Protein AF-A0A9E3QZU9-F1 (afdb_monomer)

Structure (mmCIF, N/CA/C/O backbone):
data_AF-A0A9E3QZU9-F1
#
_entry.id   AF-A0A9E3QZU9-F1
#
loop_
_atom_site.group_PDB
_atom_site.id
_atom_site.type_symbol
_atom_site.label_atom_id
_atom_site.label_alt_id
_atom_site.label_comp_id
_atom_site.label_asym_id
_atom_site.label_entity_id
_atom_site.label_seq_id
_atom_site.pdbx_PDB_ins_code
_atom_site.Cartn_x
_atom_site.Cartn_y
_atom_site.Cartn_z
_atom_site.occupancy
_atom_site.B_iso_or_equiv
_atom_site.auth_seq_id
_atom_site.auth_comp_id
_atom_site.auth_asym_id
_atom_site.auth_atom_id
_atom_site.pdbx_PDB_model_num
ATOM 1 N N . MET A 1 1 ? 8.592 10.969 46.240 1.00 37.75 1 MET A N 1
ATOM 2 C CA . MET A 1 1 ? 8.525 9.566 45.782 1.00 37.75 1 MET A CA 1
ATOM 3 C C . MET A 1 1 ? 7.170 9.381 45.122 1.00 37.75 1 MET A C 1
ATOM 5 O O . MET A 1 1 ? 6.185 9.236 45.831 1.00 37.75 1 MET A O 1
ATOM 9 N N . SER A 1 2 ? 7.092 9.523 43.798 1.00 34.12 2 SER A N 1
ATOM 10 C CA . SER A 1 2 ? 5.843 9.288 43.064 1.00 34.12 2 SER A CA 1
ATOM 11 C C . SER A 1 2 ? 5.612 7.783 42.964 1.00 34.12 2 SER A C 1
ATOM 13 O O . SER A 1 2 ? 6.536 7.082 42.543 1.00 34.12 2 SER A O 1
ATOM 15 N N . PRO A 1 3 ? 4.438 7.260 43.344 1.00 45.25 3 PRO A N 1
ATOM 16 C CA . PRO A 1 3 ? 4.131 5.867 43.087 1.00 45.25 3 PRO A CA 1
ATOM 17 C C . PRO A 1 3 ? 4.020 5.678 41.571 1.00 45.25 3 PRO A C 1
ATOM 19 O O . PRO A 1 3 ? 3.220 6.332 40.903 1.00 45.25 3 PRO A O 1
ATOM 22 N N . LEU A 1 4 ? 4.860 4.797 41.030 1.00 42.12 4 LEU A N 1
ATOM 23 C CA . LEU A 1 4 ? 4.661 4.202 39.715 1.00 42.12 4 LEU A CA 1
ATOM 24 C C . LEU A 1 4 ? 3.350 3.410 39.770 1.00 42.12 4 LEU A C 1
ATOM 26 O O . LEU A 1 4 ? 3.303 2.299 40.293 1.00 42.12 4 LEU A O 1
ATOM 30 N N . LEU A 1 5 ? 2.273 4.008 39.264 1.00 39.94 5 LEU A N 1
ATOM 31 C CA . LEU A 1 5 ? 1.048 3.296 38.925 1.00 39.94 5 LEU A CA 1
ATOM 32 C C . LEU A 1 5 ? 1.369 2.362 37.752 1.00 39.94 5 LEU A C 1
ATOM 34 O O . LEU A 1 5 ? 1.492 2.799 36.610 1.00 39.94 5 LEU A O 1
ATOM 38 N N . LEU A 1 6 ? 1.532 1.071 38.046 1.00 39.59 6 LEU A N 1
ATOM 39 C CA . LEU A 1 6 ? 1.440 0.011 37.046 1.00 39.59 6 LEU A CA 1
ATOM 40 C C . LEU A 1 6 ? -0.016 -0.034 36.567 1.00 39.59 6 LEU A C 1
ATOM 42 O O . LEU A 1 6 ? -0.872 -0.647 37.202 1.00 39.59 6 LEU A O 1
ATOM 46 N N . VAL A 1 7 ? -0.311 0.641 35.458 1.00 48.88 7 VAL A N 1
ATOM 47 C CA . VAL A 1 7 ? -1.545 0.390 34.711 1.00 48.88 7 VAL A CA 1
ATOM 48 C C . VAL A 1 7 ? -1.331 -0.936 33.986 1.00 48.88 7 VAL A C 1
ATOM 50 O O . VAL A 1 7 ? -0.634 -0.998 32.976 1.00 48.88 7 VAL A O 1
ATOM 53 N N . LEU A 1 8 ? -1.863 -2.024 34.544 1.00 50.16 8 LEU A N 1
ATOM 54 C CA . LEU A 1 8 ? -2.036 -3.269 33.801 1.00 50.16 8 LEU A CA 1
ATOM 55 C C . LEU A 1 8 ? -2.936 -2.937 32.608 1.00 50.16 8 LEU A C 1
ATOM 57 O O . LEU A 1 8 ? -4.097 -2.583 32.806 1.00 50.16 8 LEU A O 1
ATOM 61 N N . ALA A 1 9 ? -2.388 -2.990 31.394 1.00 57.09 9 ALA A N 1
ATOM 62 C CA . ALA A 1 9 ? -3.160 -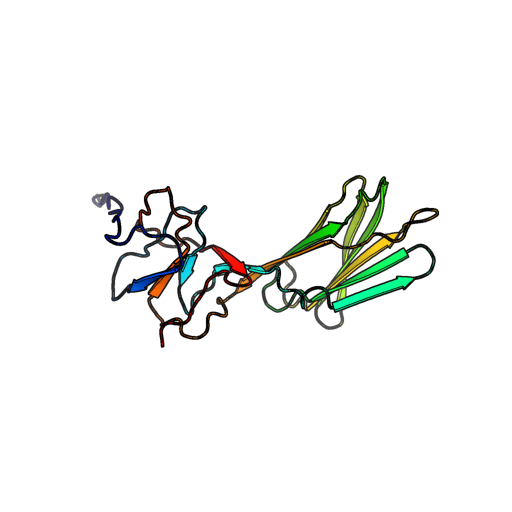2.805 30.173 1.00 57.09 9 ALA A CA 1
ATOM 63 C C . ALA A 1 9 ? -4.283 -3.851 30.162 1.00 57.09 9 ALA A C 1
ATOM 65 O O . ALA A 1 9 ? -4.035 -5.044 29.989 1.00 57.09 9 ALA A O 1
ATOM 66 N N . ALA A 1 10 ? -5.510 -3.413 30.440 1.00 76.44 10 ALA A N 1
ATOM 67 C CA . ALA A 1 10 ? -6.664 -4.291 30.477 1.00 76.44 10 ALA A CA 1
ATOM 68 C C . ALA A 1 10 ? -6.996 -4.685 29.039 1.00 76.44 10 ALA A C 1
ATOM 70 O O . ALA A 1 10 ? -7.512 -3.881 28.263 1.00 76.44 10 ALA A O 1
ATOM 71 N N . CYS A 1 11 ? -6.645 -5.912 28.676 1.00 88.19 11 CYS A N 1
ATOM 72 C CA . CYS A 1 11 ? -7.084 -6.501 27.429 1.00 88.19 11 CYS A CA 1
ATOM 73 C C . CYS A 1 11 ? -8.503 -7.055 27.585 1.00 88.19 11 CYS A C 1
ATOM 75 O O . CYS A 1 11 ? -8.883 -7.586 28.630 1.00 88.19 11 CYS A O 1
ATOM 77 N N . PHE A 1 12 ? -9.298 -6.920 26.534 1.00 88.56 12 PHE A N 1
ATOM 78 C CA . PHE A 1 12 ? -10.676 -7.372 26.459 1.00 88.56 12 PHE A CA 1
ATOM 79 C C . PHE A 1 12 ? -10.856 -8.263 25.229 1.00 88.56 12 PHE A C 1
ATOM 81 O O . PHE A 1 12 ? -10.341 -7.983 24.149 1.00 88.56 12 PHE A O 1
ATOM 88 N N . THR A 1 13 ? -11.609 -9.348 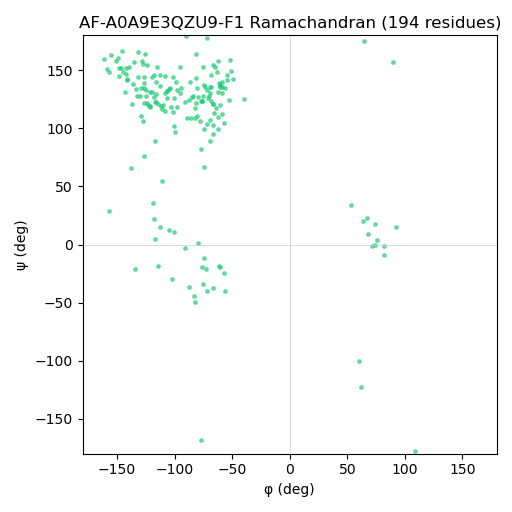25.388 1.00 93.06 13 THR A N 1
ATOM 89 C CA . THR A 1 13 ? -12.007 -10.236 24.291 1.00 93.06 13 THR A CA 1
ATOM 90 C C . THR A 1 13 ? -13.456 -9.928 23.904 1.00 93.06 13 THR A C 1
ATOM 92 O O . THR A 1 13 ? -14.347 -10.195 24.714 1.00 93.06 13 THR A O 1
ATOM 95 N N . PRO A 1 14 ? -13.721 -9.409 22.691 1.00 91.31 14 PRO A N 1
ATOM 96 C CA . PRO A 1 14 ? -15.078 -9.228 22.183 1.00 91.31 14 PRO A CA 1
ATOM 97 C C . PRO A 1 14 ? -15.913 -10.510 22.209 1.00 91.31 14 PRO A C 1
ATOM 99 O O . PRO A 1 14 ? -15.394 -11.593 21.954 1.00 91.31 14 PRO A O 1
ATOM 102 N N . ALA A 1 15 ? -17.219 -10.398 22.461 1.00 91.00 15 ALA A N 1
ATOM 103 C CA . ALA A 1 15 ? -18.119 -11.553 22.400 1.00 91.00 15 ALA A CA 1
ATOM 104 C C . ALA A 1 15 ? -18.256 -12.103 20.969 1.00 91.00 15 ALA A C 1
ATOM 106 O O . ALA A 1 15 ? -18.314 -13.315 20.767 1.00 91.00 15 ALA A O 1
ATOM 107 N N . ASP A 1 16 ? -18.277 -11.214 19.973 1.00 91.81 16 ASP A N 1
ATOM 108 C CA . ASP A 1 16 ? -18.272 -11.600 18.567 1.00 91.81 16 ASP A CA 1
ATOM 109 C C . ASP A 1 16 ? -16.845 -11.931 18.102 1.00 91.81 16 ASP A C 1
ATOM 111 O O . ASP A 1 16 ? -15.991 -11.053 17.984 1.00 91.81 16 ASP A O 1
ATOM 115 N N . GLN A 1 17 ? -16.615 -13.216 17.839 1.00 94.50 17 GLN A N 1
ATOM 116 C CA . GLN A 1 17 ? -15.358 -13.790 17.340 1.00 94.50 17 GLN A CA 1
ATOM 117 C C . GLN A 1 17 ? -15.513 -14.325 15.905 1.00 94.50 17 GLN A C 1
ATOM 119 O O . GLN A 1 17 ? -14.714 -15.134 15.428 1.00 94.50 17 GLN A O 1
ATOM 124 N N . THR A 1 18 ? -16.592 -13.945 15.215 1.00 94.75 18 THR A N 1
ATOM 125 C CA . THR A 1 18 ? -16.818 -14.380 13.834 1.00 94.75 18 THR A CA 1
ATOM 126 C C . THR A 1 18 ? -15.901 -13.620 12.866 1.00 94.75 18 THR A C 1
ATOM 128 O O . THR A 1 18 ? -15.501 -12.490 13.156 1.00 94.75 18 THR A O 1
ATOM 131 N N . PRO A 1 19 ? -15.547 -14.206 11.708 1.00 95.19 19 PRO A N 1
ATOM 132 C CA . PRO A 1 19 ? -14.714 -13.529 10.718 1.00 95.19 19 PRO A CA 1
ATOM 133 C C . PRO A 1 19 ? -15.364 -12.256 10.152 1.00 95.19 19 PRO A C 1
ATOM 135 O O . PRO A 1 19 ? -16.589 -12.117 10.140 1.00 95.19 19 PRO A O 1
ATOM 138 N N . GLY A 1 20 ? -14.533 -11.359 9.623 1.00 95.06 20 GLY A N 1
ATOM 139 C CA . GLY A 1 20 ? -14.943 -10.129 8.946 1.00 95.06 20 GLY A CA 1
ATOM 140 C C . GLY A 1 20 ? -14.658 -8.858 9.743 1.00 95.06 20 GLY A C 1
ATOM 141 O O . GLY A 1 20 ? -14.068 -8.890 10.824 1.00 95.06 20 GLY A O 1
ATOM 142 N N . TRP A 1 21 ? -15.059 -7.721 9.177 1.00 95.88 21 TRP A N 1
ATOM 143 C CA . TRP A 1 21 ? -14.887 -6.416 9.811 1.00 95.88 21 TRP A CA 1
ATOM 144 C C . TRP A 1 21 ? -15.781 -6.269 11.038 1.00 95.88 21 TRP A C 1
ATOM 146 O O . TRP A 1 21 ? -16.985 -6.523 10.985 1.00 95.88 21 TRP A O 1
ATOM 156 N N . LYS A 1 22 ? -15.176 -5.832 12.140 1.00 94.06 22 LYS A N 1
ATOM 157 C CA . LYS A 1 22 ? -15.828 -5.557 13.420 1.00 94.06 22 LYS A CA 1
ATOM 158 C C . LYS A 1 22 ? -15.638 -4.098 13.789 1.00 94.06 22 LYS A C 1
ATOM 160 O O . LYS A 1 22 ? -14.585 -3.532 13.509 1.00 94.06 22 LYS A O 1
ATOM 165 N N . ALA A 1 23 ? -16.652 -3.517 14.417 1.00 93.88 23 ALA A N 1
ATOM 166 C CA . ALA A 1 23 ? -16.669 -2.134 14.866 1.00 93.88 23 ALA A CA 1
ATOM 167 C C . ALA A 1 23 ? -16.767 -2.093 16.394 1.00 93.88 23 ALA A C 1
ATOM 169 O O . ALA A 1 23 ? -17.638 -2.736 16.980 1.00 93.88 23 ALA A O 1
ATOM 170 N N . PHE A 1 24 ? -15.888 -1.326 17.029 1.00 92.00 24 PHE A N 1
ATOM 171 C CA . PHE A 1 24 ? -15.818 -1.178 18.478 1.00 92.00 24 PHE A CA 1
ATOM 172 C C . PHE A 1 24 ? -15.837 0.312 18.838 1.00 92.00 24 PHE A C 1
ATOM 174 O O . PHE A 1 24 ? -14.839 1.001 18.604 1.00 92.00 24 PHE A O 1
ATOM 181 N N . PRO A 1 25 ? -16.956 0.833 19.373 1.00 90.62 25 PRO A N 1
ATOM 182 C CA . PRO A 1 25 ? -17.036 2.212 19.843 1.00 90.62 25 PRO A CA 1
ATOM 183 C C . PRO A 1 25 ? -16.023 2.485 20.962 1.00 90.62 25 PRO A C 1
ATOM 185 O O . PRO A 1 25 ? -15.869 1.689 21.887 1.00 90.62 25 PRO A O 1
ATOM 188 N N . LEU A 1 26 ? -15.345 3.627 20.886 1.00 85.88 26 LEU A N 1
ATOM 189 C CA . LEU A 1 26 ? -14.328 4.089 21.831 1.00 85.88 26 LEU A CA 1
ATOM 190 C C . LEU A 1 26 ? -14.875 5.294 22.599 1.00 85.88 26 LEU A C 1
ATOM 192 O O . LEU A 1 26 ? -14.285 6.367 22.554 1.00 85.88 26 LEU A O 1
ATOM 196 N N . GLU A 1 27 ? -16.038 5.157 23.243 1.00 64.38 27 GLU A N 1
ATOM 197 C CA . GLU A 1 27 ? -16.796 6.341 23.672 1.00 64.38 27 GLU A CA 1
ATOM 198 C C . GLU A 1 27 ? -15.987 7.277 24.575 1.00 64.38 27 GLU A C 1
ATOM 200 O O . GLU A 1 27 ? -16.030 8.468 24.328 1.00 64.38 27 GLU A O 1
ATOM 205 N N . HIS A 1 28 ? -15.176 6.773 25.513 1.00 57.09 28 HIS A N 1
ATOM 206 C CA . HIS A 1 28 ? -14.152 7.536 26.261 1.00 57.09 28 HIS A CA 1
ATOM 207 C C . HIS A 1 28 ? -13.056 6.589 26.811 1.00 57.09 28 HIS A C 1
ATOM 209 O O . HIS A 1 28 ? -12.519 6.787 27.901 1.00 57.09 28 HIS A O 1
ATOM 215 N N . GLY A 1 29 ? -12.822 5.475 26.110 1.00 65.56 29 GLY A N 1
ATOM 216 C CA . GLY A 1 29 ? -12.063 4.324 26.606 1.00 65.56 29 GLY A CA 1
ATOM 217 C C . GLY A 1 29 ? -10.554 4.374 26.325 1.00 65.56 29 GLY A C 1
ATOM 218 O O . GLY A 1 29 ? -10.073 5.311 25.688 1.00 65.56 29 GLY A O 1
ATOM 219 N N . PRO A 1 30 ? -9.803 3.349 26.777 1.00 70.31 30 PRO A N 1
ATOM 220 C CA . PRO A 1 30 ? -8.403 3.155 26.402 1.00 70.31 30 PRO A CA 1
ATOM 221 C C . PRO A 1 30 ? -8.214 3.178 24.881 1.00 70.31 30 PRO A C 1
ATOM 223 O O . PRO A 1 30 ? -9.148 2.915 24.118 1.00 70.31 30 PRO A O 1
ATOM 226 N N . ALA A 1 31 ? -6.991 3.452 24.428 1.00 85.06 31 ALA A N 1
ATOM 227 C CA . ALA A 1 31 ? -6.639 3.480 23.012 1.00 85.06 31 ALA A CA 1
ATOM 228 C C . ALA A 1 31 ? -6.546 2.046 22.469 1.00 85.06 31 ALA A C 1
ATOM 230 O O . ALA A 1 31 ? -5.468 1.567 22.116 1.00 85.06 31 ALA A O 1
ATOM 231 N N . LEU A 1 32 ? -7.687 1.355 22.425 1.00 91.38 32 LEU A N 1
ATOM 232 C CA . LEU A 1 32 ? -7.780 -0.060 22.099 1.00 91.38 32 LEU A CA 1
ATOM 233 C C . LEU A 1 32 ? -7.211 -0.340 20.713 1.00 91.38 32 LEU A C 1
ATOM 235 O O . LEU A 1 32 ? -7.493 0.380 19.750 1.00 91.38 32 LEU A O 1
ATOM 239 N N . ALA A 1 33 ? -6.430 -1.406 20.625 1.00 94.44 33 ALA A N 1
ATOM 240 C CA . ALA A 1 33 ? -5.949 -1.970 19.381 1.00 94.44 33 ALA A CA 1
ATOM 241 C C . ALA A 1 33 ? -5.932 -3.493 19.489 1.00 94.44 33 ALA A C 1
ATOM 243 O O . ALA A 1 33 ? -5.642 -4.055 20.548 1.00 94.44 33 ALA A O 1
ATOM 244 N N . ALA A 1 34 ? -6.200 -4.154 18.373 1.00 95.19 34 ALA A N 1
ATOM 245 C CA . ALA A 1 34 ? -5.920 -5.568 18.214 1.00 95.19 34 ALA A CA 1
ATOM 246 C C . ALA A 1 34 ? -4.404 -5.814 18.087 1.00 95.19 34 ALA A C 1
ATOM 248 O O . ALA A 1 34 ? -3.602 -4.865 18.047 1.00 95.19 34 ALA A O 1
ATOM 249 N N . GLY A 1 35 ? -4.007 -7.085 17.988 1.00 93.50 35 GLY A N 1
ATOM 250 C CA . GLY A 1 35 ? -2.633 -7.471 17.655 1.00 93.50 35 GLY A CA 1
ATOM 251 C C . GLY A 1 35 ? -2.102 -6.717 16.421 1.00 93.50 35 GLY A C 1
ATOM 252 O O . GLY A 1 35 ? -2.876 -6.419 15.507 1.00 93.50 35 GLY A O 1
ATOM 253 N N . PRO A 1 36 ? -0.814 -6.319 16.397 1.00 90.94 36 PRO A N 1
ATOM 254 C CA . PRO A 1 36 ? -0.240 -5.493 15.327 1.00 90.94 36 PRO A CA 1
ATOM 255 C C . PRO A 1 36 ? -0.275 -6.145 13.934 1.00 90.94 36 PRO A C 1
ATOM 257 O O . PRO A 1 36 ? -0.140 -5.452 12.931 1.00 90.94 36 PRO A O 1
ATOM 260 N N . GLU A 1 37 ? -0.437 -7.462 13.868 1.00 92.56 37 GLU A N 1
ATOM 261 C CA . GLU A 1 37 ? -0.601 -8.248 12.648 1.00 92.56 37 GLU A CA 1
ATOM 262 C C . GLU A 1 37 ? -2.001 -8.149 12.029 1.00 92.56 37 GLU A C 1
ATOM 264 O O . GLU A 1 37 ? -2.171 -8.463 10.850 1.00 92.56 37 GLU A O 1
ATOM 269 N N . LEU A 1 38 ? -3.003 -7.734 12.811 1.00 95.56 38 LEU A N 1
ATOM 270 C CA . LEU A 1 38 ? -4.375 -7.594 12.344 1.00 95.56 38 LEU A CA 1
ATOM 271 C C . LEU A 1 38 ? -4.599 -6.226 11.717 1.00 95.56 38 LEU A C 1
ATOM 273 O O . LEU A 1 38 ? -4.162 -5.197 12.238 1.00 95.56 38 LEU A O 1
ATOM 277 N N . GLU A 1 39 ? -5.346 -6.222 10.617 1.00 96.88 39 GLU A N 1
ATOM 278 C CA . GLU A 1 39 ? -5.750 -4.986 9.969 1.00 96.88 39 GLU A CA 1
ATOM 279 C C . GLU A 1 39 ? -6.769 -4.248 10.812 1.00 96.88 39 GLU A C 1
ATOM 281 O O . GLU A 1 39 ? -7.796 -4.797 11.216 1.00 96.88 39 GLU A O 1
ATOM 286 N N . GLN A 1 40 ? -6.476 -2.985 11.067 1.00 97.00 40 GLN A N 1
ATOM 287 C CA . GLN A 1 40 ? -7.286 -2.155 11.923 1.00 97.00 40 GLN A CA 1
ATOM 288 C C . GLN A 1 40 ? -7.047 -0.677 11.653 1.00 97.00 40 GLN A C 1
ATOM 290 O O . GLN A 1 40 ? -5.961 -0.251 11.261 1.00 97.00 40 GLN A O 1
ATOM 295 N N . PHE A 1 41 ? -8.073 0.125 11.898 1.00 96.50 41 PHE A N 1
ATOM 296 C CA . PHE A 1 41 ? -7.989 1.575 11.818 1.00 96.50 41 PHE A CA 1
ATOM 297 C C . PHE A 1 41 ? -9.057 2.223 12.691 1.00 96.50 41 PHE A C 1
ATOM 299 O O . PHE A 1 41 ? -10.039 1.589 13.069 1.00 96.50 41 PHE A O 1
ATOM 306 N N . ARG A 1 42 ? -8.882 3.509 12.989 1.00 94.19 42 ARG A N 1
ATOM 307 C CA . ARG A 1 42 ? -9.921 4.336 13.605 1.00 94.19 42 ARG A CA 1
ATOM 308 C C . ARG A 1 42 ? -10.372 5.390 12.612 1.00 94.19 42 ARG A C 1
ATOM 310 O O . ARG A 1 42 ? -9.548 5.986 11.915 1.00 94.19 42 ARG A O 1
ATOM 317 N N . ALA A 1 43 ? -11.679 5.602 12.518 1.00 90.50 43 ALA A N 1
ATOM 318 C CA . ALA A 1 43 ? -12.218 6.594 11.597 1.00 90.50 43 ALA A CA 1
ATOM 319 C C . ALA A 1 43 ? -11.719 7.999 11.964 1.00 90.50 43 ALA A C 1
ATOM 321 O O . ALA A 1 43 ? -11.802 8.413 13.119 1.00 90.50 43 ALA A O 1
ATOM 322 N N . GLY A 1 44 ? -11.214 8.733 10.972 1.00 89.81 44 GLY A N 1
ATOM 323 C CA . GLY A 1 44 ? -10.679 10.086 11.157 1.00 89.81 44 GLY A CA 1
ATOM 324 C C . GLY A 1 44 ? -9.239 10.151 11.681 1.00 89.81 44 GLY A C 1
ATOM 325 O O . GLY A 1 44 ? -8.639 11.223 11.639 1.00 89.81 44 GLY A O 1
ATOM 326 N N . GLU A 1 45 ? -8.647 9.032 12.103 1.00 92.62 45 GLU A N 1
ATOM 327 C CA . GLU A 1 45 ? -7.239 8.964 12.507 1.00 92.62 45 GLU A CA 1
ATOM 328 C C . GLU A 1 45 ? -6.349 8.489 11.351 1.00 92.62 45 GLU A C 1
ATOM 330 O O . GLU A 1 45 ? -6.784 7.770 10.446 1.00 92.62 45 GLU A O 1
ATOM 335 N N . LYS A 1 46 ? -5.073 8.894 11.375 1.00 93.94 46 LYS A N 1
ATOM 336 C CA . LYS A 1 46 ? -4.086 8.389 10.415 1.00 93.94 46 LYS A CA 1
ATOM 337 C C . LYS A 1 46 ? -3.689 6.956 10.768 1.00 93.94 46 LYS A C 1
ATOM 339 O O . LYS A 1 46 ? -3.393 6.662 11.923 1.00 93.94 46 LYS A O 1
ATOM 344 N N . ALA A 1 47 ? -3.596 6.107 9.753 1.00 95.19 47 ALA A N 1
ATOM 345 C CA . ALA A 1 47 ? -3.085 4.746 9.838 1.00 95.19 47 ALA A CA 1
ATOM 346 C C . ALA A 1 47 ? -1.999 4.521 8.777 1.00 95.19 47 ALA A C 1
ATOM 348 O O . ALA A 1 47 ? -1.938 5.232 7.767 1.00 95.19 47 ALA A O 1
ATOM 349 N N . HIS A 1 48 ? -1.145 3.528 9.002 1.00 95.88 48 HIS A N 1
ATOM 350 C CA . HIS A 1 48 ? -0.296 2.963 7.964 1.00 95.88 48 HIS A CA 1
ATOM 351 C C . HIS A 1 48 ? -1.179 2.209 6.970 1.00 95.88 48 HIS A C 1
ATOM 353 O O . HIS A 1 48 ? -1.714 1.145 7.265 1.00 95.88 48 HIS A O 1
ATOM 359 N N . ILE A 1 49 ? -1.350 2.788 5.791 1.00 95.56 49 ILE A N 1
ATOM 360 C CA . ILE A 1 49 ? -2.129 2.207 4.708 1.00 95.56 49 ILE A CA 1
ATOM 361 C C . ILE A 1 49 ? -1.167 1.582 3.712 1.00 95.56 49 ILE A C 1
ATOM 363 O O . ILE A 1 49 ? -0.297 2.280 3.195 1.00 95.56 49 ILE A O 1
ATOM 367 N N . VAL A 1 50 ? -1.373 0.306 3.397 1.00 95.94 50 VAL A N 1
ATOM 368 C CA . VAL A 1 50 ? -0.768 -0.348 2.231 1.00 95.94 50 VAL A CA 1
ATOM 369 C C . VAL A 1 50 ? -1.826 -0.407 1.133 1.00 95.94 50 VAL A C 1
ATOM 371 O O . VAL A 1 50 ? -2.742 -1.225 1.184 1.00 95.94 50 VAL A O 1
ATOM 374 N N . ASP A 1 51 ? -1.735 0.489 0.157 1.00 94.81 51 ASP A N 1
ATOM 375 C CA . ASP A 1 51 ? -2.701 0.606 -0.931 1.00 94.81 51 ASP A CA 1
ATOM 376 C C . ASP A 1 51 ? -2.280 -0.255 -2.123 1.00 94.81 51 ASP A C 1
ATOM 378 O O . ASP A 1 51 ? -1.177 -0.095 -2.642 1.00 94.81 51 ASP A O 1
ATOM 382 N N . ARG A 1 52 ? -3.153 -1.173 -2.546 1.00 94.19 52 ARG A N 1
ATOM 383 C CA . ARG A 1 52 ? -2.977 -2.043 -3.720 1.00 94.19 52 ARG A CA 1
ATOM 384 C C . ARG A 1 52 ? -4.057 -1.808 -4.775 1.00 94.19 52 ARG A C 1
ATOM 386 O O . ARG A 1 52 ? -4.355 -2.687 -5.582 1.00 94.19 52 ARG A O 1
ATOM 393 N N . SER A 1 53 ? -4.689 -0.637 -4.747 1.00 88.56 53 SER A N 1
ATOM 394 C CA . SER A 1 53 ? -5.767 -0.302 -5.671 1.00 88.56 53 SER A CA 1
ATOM 395 C C . SER A 1 53 ? -5.282 -0.319 -7.131 1.00 88.56 53 SER A C 1
ATOM 397 O O . SER A 1 53 ? -4.210 0.217 -7.426 1.00 88.56 53 SER A O 1
ATOM 399 N N . PRO A 1 54 ? -6.079 -0.844 -8.083 1.00 77.31 54 PRO A N 1
ATOM 400 C CA . PRO A 1 54 ? -5.678 -0.948 -9.491 1.00 77.31 54 PRO A CA 1
ATOM 401 C C . PRO A 1 54 ? -5.286 0.381 -10.157 1.00 77.31 54 PRO A C 1
ATOM 403 O O . PRO A 1 54 ? -4.519 0.381 -11.111 1.00 77.31 54 PRO A O 1
ATOM 406 N N . GLY A 1 55 ? -5.789 1.517 -9.658 1.00 80.62 55 GLY A N 1
ATOM 407 C CA . GLY A 1 55 ? -5.514 2.850 -10.211 1.00 80.62 55 GLY A CA 1
ATOM 408 C C . GLY A 1 55 ? -4.172 3.473 -9.808 1.00 80.62 55 GLY A C 1
ATOM 409 O O . GLY A 1 55 ? -3.909 4.613 -10.180 1.00 80.62 55 GLY A O 1
ATOM 410 N N . LEU A 1 56 ? -3.339 2.777 -9.025 1.00 85.44 56 LEU A N 1
ATOM 411 C CA . LEU A 1 56 ? -2.042 3.302 -8.578 1.00 85.44 56 LEU A CA 1
ATOM 412 C C . LEU A 1 56 ? -0.978 3.276 -9.681 1.00 85.44 56 LEU A C 1
ATOM 414 O O . LEU A 1 56 ? -0.123 4.164 -9.726 1.00 85.44 56 LEU A O 1
ATOM 418 N N . LEU A 1 57 ? -1.018 2.273 -10.565 1.00 83.19 57 LEU A N 1
ATOM 419 C CA . LEU A 1 57 ? -0.185 2.256 -11.761 1.00 83.19 57 LEU A CA 1
ATOM 420 C C . LEU A 1 57 ? -0.893 3.102 -12.814 1.00 83.19 57 LEU A C 1
ATOM 422 O O . LEU A 1 57 ? -1.944 2.728 -13.324 1.00 83.19 57 LEU A O 1
ATOM 426 N N . VAL A 1 58 ? -0.322 4.265 -13.096 1.00 77.50 58 VAL A N 1
ATOM 427 C CA . VAL A 1 58 ? -0.947 5.272 -13.954 1.00 77.50 58 VAL A CA 1
ATOM 428 C C . VAL A 1 58 ? -0.694 4.932 -15.410 1.00 77.50 58 VAL A C 1
ATOM 430 O O . VAL A 1 58 ? -1.618 4.903 -16.215 1.00 77.50 58 VAL A O 1
ATOM 433 N N . GLU A 1 59 ? 0.566 4.665 -15.743 1.00 89.25 59 GLU A N 1
ATOM 434 C CA . GLU A 1 59 ? 1.003 4.477 -17.119 1.00 89.25 59 GLU A CA 1
ATOM 435 C C . GLU A 1 59 ? 2.158 3.486 -17.192 1.00 89.25 59 GLU A C 1
ATOM 437 O O . GLU A 1 59 ? 3.055 3.467 -16.346 1.00 89.25 59 GLU A O 1
ATOM 442 N N . GLU A 1 60 ? 2.154 2.716 -18.273 1.00 91.81 60 GLU A N 1
ATOM 443 C CA . GLU A 1 60 ? 3.283 1.916 -18.709 1.00 91.81 60 GLU A CA 1
ATOM 444 C C . GLU A 1 60 ? 3.669 2.349 -20.124 1.00 91.81 60 GLU A C 1
ATOM 446 O O . GLU A 1 60 ? 2.873 2.245 -21.061 1.00 91.81 60 GLU A O 1
ATOM 451 N N . HIS A 1 61 ? 4.898 2.831 -20.283 1.00 92.38 61 HIS A N 1
ATOM 452 C CA . HIS A 1 61 ? 5.394 3.354 -21.547 1.00 92.38 61 HIS A CA 1
ATOM 453 C C . HIS A 1 61 ? 6.653 2.606 -21.983 1.00 92.38 61 HIS A C 1
ATOM 455 O O . HIS A 1 61 ? 7.660 2.579 -21.274 1.00 92.38 61 HIS A O 1
ATOM 461 N N . ALA A 1 62 ? 6.595 1.969 -23.152 1.00 89.50 62 ALA A N 1
ATOM 462 C CA . ALA A 1 62 ? 7.745 1.293 -23.739 1.00 89.50 62 ALA A CA 1
ATOM 463 C C . ALA A 1 62 ? 8.617 2.298 -24.506 1.00 89.50 62 ALA A C 1
ATOM 465 O O . ALA A 1 62 ? 8.127 2.989 -25.394 1.00 89.50 62 ALA A O 1
ATOM 466 N N . GLU A 1 63 ? 9.913 2.328 -24.199 1.00 87.31 63 GLU A N 1
ATOM 467 C CA . GLU A 1 63 ? 10.897 3.252 -24.772 1.00 87.31 63 GLU A CA 1
ATOM 468 C C . GLU A 1 63 ? 12.079 2.466 -25.347 1.00 87.31 63 GLU A C 1
ATOM 470 O O . GLU A 1 63 ? 13.154 2.366 -24.758 1.00 87.31 63 GLU A O 1
ATOM 475 N N . GLY A 1 64 ? 11.880 1.853 -26.515 1.00 87.31 64 GLY A N 1
ATOM 476 C CA . GLY A 1 64 ? 12.916 1.052 -27.167 1.00 87.31 64 GLY A CA 1
ATOM 477 C C . GLY A 1 64 ? 13.373 -0.126 -26.300 1.00 87.31 64 GLY A C 1
ATOM 478 O O . GLY A 1 64 ? 12.715 -1.163 -26.264 1.00 87.31 64 GLY A O 1
ATOM 479 N N . LEU A 1 65 ? 14.516 0.030 -25.625 1.00 90.94 65 LEU A N 1
ATOM 480 C CA . LEU A 1 65 ? 15.152 -0.998 -24.787 1.00 90.94 65 LEU A CA 1
ATOM 481 C C . LEU A 1 65 ? 14.890 -0.802 -23.286 1.00 90.94 65 LEU A C 1
ATOM 483 O O . LEU A 1 65 ? 15.503 -1.479 -22.457 1.00 90.94 65 LEU A O 1
ATOM 487 N N . SER A 1 66 ? 13.978 0.100 -22.933 1.00 94.69 66 SER A N 1
ATOM 488 C CA . SER A 1 66 ? 13.493 0.288 -21.572 1.00 94.69 66 SER A CA 1
ATOM 489 C C . SER A 1 66 ? 11.964 0.343 -21.516 1.00 94.69 66 SER A C 1
ATOM 491 O O . SER A 1 66 ? 11.265 0.455 -22.527 1.00 94.69 66 SER A O 1
ATOM 493 N N . THR A 1 67 ? 11.424 0.210 -20.310 1.00 95.50 67 THR A N 1
ATOM 494 C CA . THR A 1 67 ? 10.010 0.456 -20.017 1.00 95.50 67 THR A CA 1
ATOM 495 C C . THR A 1 67 ? 9.916 1.325 -18.775 1.00 95.50 67 THR A C 1
ATOM 497 O O . THR A 1 67 ? 10.518 0.994 -17.752 1.00 95.50 67 THR A O 1
ATOM 500 N N . ARG A 1 68 ? 9.174 2.431 -18.875 1.00 96.50 68 ARG A N 1
ATOM 501 C CA . ARG A 1 68 ? 8.855 3.335 -17.768 1.00 96.50 68 ARG A CA 1
ATOM 502 C C . ARG A 1 68 ? 7.493 2.969 -17.185 1.00 96.50 68 ARG A C 1
ATOM 504 O O . ARG A 1 68 ? 6.513 2.870 -17.920 1.00 96.50 68 ARG A O 1
ATOM 511 N N . TYR A 1 69 ? 7.441 2.833 -15.867 1.00 96.31 69 TYR A N 1
ATOM 512 C CA . TYR A 1 69 ? 6.225 2.663 -15.080 1.00 96.31 69 TYR A CA 1
ATOM 513 C C . TYR A 1 69 ? 6.016 3.916 -14.237 1.00 96.31 69 TYR A C 1
ATOM 515 O O . TYR A 1 69 ? 6.869 4.258 -13.416 1.00 96.31 69 TYR A O 1
ATOM 523 N N . SER A 1 70 ? 4.893 4.596 -14.445 1.00 95.56 70 SER A N 1
ATOM 524 C CA . SER A 1 70 ? 4.504 5.783 -13.686 1.00 95.56 70 SER A CA 1
ATOM 525 C C . SER A 1 70 ? 3.530 5.384 -12.584 1.00 95.56 70 SER A C 1
ATOM 527 O O . SER A 1 70 ? 2.433 4.899 -12.857 1.00 95.56 70 SER A O 1
ATOM 529 N N . ILE A 1 71 ? 3.914 5.617 -11.335 1.00 95.19 71 ILE A N 1
ATOM 530 C CA . ILE A 1 71 ? 3.147 5.279 -10.136 1.00 95.19 71 ILE A CA 1
ATOM 531 C C . ILE A 1 71 ? 2.607 6.568 -9.515 1.00 95.19 71 ILE A C 1
ATOM 533 O O . ILE A 1 71 ? 3.364 7.514 -9.281 1.00 95.19 71 ILE A O 1
ATOM 537 N N . ALA A 1 72 ? 1.310 6.609 -9.211 1.00 92.44 72 ALA A N 1
ATOM 538 C CA . ALA A 1 72 ? 0.714 7.666 -8.403 1.00 92.44 72 ALA A CA 1
ATOM 539 C C . ALA A 1 72 ? 1.033 7.411 -6.925 1.00 92.44 72 ALA A C 1
ATOM 541 O O . ALA A 1 72 ? 0.467 6.515 -6.305 1.00 92.44 72 ALA A O 1
ATOM 542 N N . ALA A 1 73 ? 1.940 8.208 -6.358 1.00 86.00 73 ALA A N 1
ATOM 543 C CA . ALA A 1 73 ? 2.266 8.128 -4.937 1.00 86.00 73 ALA A CA 1
ATOM 544 C C . ALA A 1 73 ? 1.110 8.675 -4.079 1.00 86.00 73 ALA A C 1
ATOM 546 O O . ALA A 1 73 ? 0.741 8.074 -3.076 1.00 86.00 73 ALA A O 1
ATOM 547 N N . GLY A 1 74 ? 0.468 9.764 -4.514 1.00 79.38 74 GLY A N 1
ATOM 548 C CA . GLY A 1 74 ? -0.584 10.427 -3.740 1.00 79.38 74 GLY A CA 1
ATOM 549 C C . GLY A 1 74 ? -0.078 11.022 -2.418 1.00 79.38 74 GLY A C 1
ATOM 550 O O . GLY A 1 74 ? 1.082 10.871 -2.031 1.00 79.38 74 GLY A O 1
ATOM 551 N N . ASP A 1 75 ? -0.956 11.725 -1.709 1.00 81.62 75 ASP A N 1
ATOM 552 C CA . ASP A 1 75 ? -0.562 12.443 -0.497 1.00 81.62 75 ASP A CA 1
ATOM 553 C C . ASP A 1 75 ? -0.186 11.496 0.651 1.00 81.62 75 ASP A C 1
ATOM 555 O O . ASP A 1 75 ? -0.877 10.521 0.958 1.00 81.62 75 ASP A O 1
ATOM 559 N N . GLY A 1 76 ? 0.922 11.815 1.326 1.00 84.94 76 GLY A N 1
ATOM 560 C CA . GLY A 1 76 ? 1.395 11.082 2.502 1.00 84.94 76 GLY A CA 1
ATOM 561 C C . GLY A 1 76 ? 2.047 9.730 2.206 1.00 84.94 76 GLY A C 1
ATOM 562 O O . GLY A 1 76 ? 2.411 9.034 3.158 1.00 84.94 76 GLY A O 1
ATOM 563 N N . ALA A 1 77 ? 2.209 9.355 0.933 1.00 91.88 77 ALA A N 1
ATOM 564 C CA . ALA A 1 77 ? 2.971 8.171 0.563 1.00 91.88 77 ALA A CA 1
ATOM 565 C C . ALA A 1 77 ? 4.461 8.340 0.834 1.00 91.88 77 ALA A C 1
ATOM 567 O O . ALA A 1 77 ? 5.011 9.441 0.746 1.00 91.88 77 ALA A O 1
ATOM 568 N N . GLN A 1 78 ? 5.091 7.231 1.204 1.00 94.12 78 GLN A N 1
ATOM 569 C CA . GLN A 1 78 ? 6.482 7.178 1.650 1.00 94.12 78 GLN A CA 1
ATOM 570 C C . GLN A 1 78 ? 7.260 6.035 1.007 1.00 94.12 78 GLN A C 1
ATOM 572 O O . GLN A 1 78 ? 8.490 6.078 0.989 1.00 94.12 78 GLN A O 1
ATOM 577 N N . SER A 1 79 ? 6.580 5.007 0.504 1.00 95.94 79 SER A N 1
ATOM 578 C CA . SER A 1 79 ? 7.230 3.889 -0.167 1.00 95.94 79 SER A CA 1
ATOM 579 C C . SER A 1 79 ? 6.335 3.282 -1.246 1.00 95.94 79 SER A C 1
ATOM 581 O O . SER A 1 79 ? 5.116 3.475 -1.253 1.00 95.94 79 SER A O 1
ATOM 583 N N . PHE A 1 80 ? 6.953 2.545 -2.165 1.00 96.50 80 PHE A N 1
ATOM 584 C CA . PHE A 1 80 ? 6.253 1.647 -3.076 1.00 96.50 80 PHE A CA 1
ATOM 585 C C . PHE A 1 80 ? 6.980 0.303 -3.159 1.00 96.50 80 PHE A C 1
ATOM 587 O O . PHE A 1 80 ? 8.191 0.218 -2.935 1.00 96.50 80 PHE A O 1
ATOM 594 N N . THR A 1 81 ? 6.238 -0.727 -3.551 1.00 96.81 81 THR A N 1
ATOM 595 C CA . THR A 1 81 ? 6.755 -2.007 -4.040 1.00 96.81 81 THR A CA 1
ATOM 596 C C . THR A 1 81 ? 6.053 -2.343 -5.349 1.00 96.81 81 THR A C 1
ATOM 598 O O . THR A 1 81 ? 4.828 -2.305 -5.417 1.00 96.81 81 THR A O 1
ATOM 601 N N . LEU A 1 82 ? 6.833 -2.632 -6.386 1.00 96.25 82 LEU A N 1
ATOM 602 C CA . LEU A 1 82 ? 6.383 -3.010 -7.718 1.00 96.25 82 LEU A CA 1
ATOM 603 C C . LEU A 1 82 ? 6.836 -4.444 -8.005 1.00 96.25 82 LEU A C 1
ATOM 605 O O . LEU A 1 82 ? 8.035 -4.743 -7.967 1.00 96.25 82 LEU A O 1
ATOM 609 N N . ASP A 1 83 ? 5.870 -5.304 -8.309 1.00 96.50 83 ASP A N 1
ATOM 610 C CA . ASP A 1 83 ? 6.069 -6.729 -8.549 1.00 96.50 83 ASP A CA 1
ATOM 611 C C . ASP A 1 83 ? 5.987 -7.028 -10.041 1.00 96.50 83 ASP A C 1
ATOM 613 O O . ASP A 1 83 ? 5.057 -6.599 -10.729 1.00 96.50 83 ASP A O 1
ATOM 617 N N . PHE A 1 84 ? 6.941 -7.806 -10.539 1.00 95.75 84 PHE A N 1
ATOM 618 C CA . PHE A 1 84 ? 7.020 -8.226 -11.931 1.00 95.75 84 PHE A CA 1
ATOM 619 C C . PHE A 1 84 ? 6.686 -9.713 -12.087 1.00 95.75 84 PHE A C 1
ATOM 621 O O . PHE A 1 84 ? 7.109 -10.547 -11.287 1.00 95.75 84 PHE A O 1
ATOM 628 N N . ALA A 1 85 ? 6.033 -10.070 -13.196 1.00 95.50 85 ALA A N 1
ATOM 629 C CA . ALA A 1 85 ? 5.674 -11.445 -13.559 1.00 95.50 85 ALA A CA 1
ATOM 630 C C . ALA A 1 85 ? 6.885 -12.378 -13.711 1.00 95.50 85 ALA A C 1
ATOM 632 O O . ALA A 1 85 ? 6.752 -13.600 -13.747 1.00 95.50 85 ALA A O 1
ATOM 633 N N . SER A 1 86 ? 8.077 -11.817 -13.902 1.00 94.12 86 SER A N 1
ATOM 634 C CA . SER A 1 86 ? 9.310 -12.568 -14.093 1.00 94.12 86 SER A CA 1
ATOM 635 C C . SER A 1 86 ? 10.496 -11.823 -13.491 1.00 94.12 86 SER A C 1
ATOM 637 O O . SER A 1 86 ? 10.487 -10.591 -13.446 1.00 94.12 86 SER A O 1
ATOM 639 N N . PRO A 1 87 ? 11.548 -12.542 -13.060 1.00 95.62 87 PRO A N 1
ATOM 640 C CA . PRO A 1 87 ? 12.755 -11.907 -12.558 1.00 95.62 87 PRO A CA 1
ATOM 641 C C . PRO A 1 87 ? 13.397 -10.998 -13.609 1.00 95.62 87 PRO A C 1
ATOM 643 O O . PRO A 1 87 ? 13.512 -11.365 -14.781 1.00 95.62 87 PRO A O 1
ATOM 646 N N . LEU A 1 88 ? 13.889 -9.844 -13.167 1.00 95.19 88 LEU A N 1
ATOM 647 C CA . LEU A 1 88 ? 14.548 -8.852 -14.013 1.00 95.19 88 LEU A CA 1
ATOM 648 C C . LEU A 1 88 ? 15.968 -9.277 -14.431 1.00 95.19 88 LEU A C 1
ATOM 650 O O . LEU A 1 88 ? 16.546 -8.703 -15.358 1.00 95.19 88 LEU A O 1
ATOM 654 N N . ARG A 1 89 ? 16.520 -10.337 -13.813 1.00 93.75 89 ARG A N 1
ATOM 655 C CA . ARG A 1 89 ? 17.748 -11.044 -14.240 1.00 93.75 89 ARG A CA 1
ATOM 656 C C . ARG A 1 89 ? 18.964 -10.111 -14.426 1.00 93.75 89 ARG A C 1
ATOM 658 O O . ARG A 1 89 ? 19.758 -10.297 -15.353 1.00 93.75 89 ARG A O 1
ATOM 665 N N . GLY A 1 90 ? 19.073 -9.060 -13.622 1.00 94.38 90 GLY A N 1
ATOM 666 C CA . GLY A 1 90 ? 20.180 -8.103 -13.641 1.00 94.38 90 GLY A CA 1
ATOM 667 C C . GLY A 1 90 ? 19.949 -6.883 -14.535 1.00 94.38 90 GLY A C 1
ATOM 668 O O . GLY A 1 90 ? 20.917 -6.182 -14.849 1.00 94.38 90 GLY A O 1
ATOM 669 N N . ALA A 1 91 ? 18.703 -6.633 -14.958 1.00 95.56 91 ALA A N 1
ATOM 670 C CA . ALA A 1 91 ? 18.313 -5.385 -15.613 1.00 95.56 91 ALA A CA 1
ATOM 671 C C . ALA A 1 91 ? 18.697 -4.186 -14.739 1.00 95.56 91 ALA A C 1
ATOM 673 O O . ALA A 1 91 ? 18.589 -4.250 -13.510 1.00 95.56 91 ALA A O 1
ATOM 674 N N . GLN A 1 92 ? 19.153 -3.105 -15.371 1.00 97.25 92 GLN A N 1
ATOM 675 C CA . GLN A 1 92 ? 19.306 -1.839 -14.666 1.00 97.25 92 GLN A CA 1
ATOM 676 C C . GLN A 1 92 ? 17.917 -1.253 -14.425 1.00 97.25 92 GLN A C 1
ATOM 678 O O . GLN A 1 92 ? 17.073 -1.260 -15.320 1.00 97.25 92 GLN A O 1
ATOM 683 N N . VAL A 1 93 ? 17.697 -0.766 -13.212 1.00 97.56 93 VAL A N 1
ATOM 684 C CA . VAL A 1 93 ? 16.468 -0.113 -12.792 1.00 97.56 93 VAL A CA 1
ATOM 685 C C . VAL A 1 93 ? 16.832 1.242 -12.213 1.00 97.56 93 VAL A C 1
ATOM 687 O O . VAL A 1 93 ? 17.614 1.313 -11.263 1.00 97.56 93 VAL A O 1
ATOM 690 N N . ASP A 1 94 ? 16.263 2.290 -12.795 1.00 97.88 94 ASP A N 1
ATOM 691 C CA . ASP A 1 94 ? 16.332 3.651 -12.275 1.00 97.88 94 ASP A CA 1
ATOM 692 C C . ASP A 1 94 ? 14.991 3.999 -11.631 1.00 97.88 94 ASP A C 1
ATOM 694 O O . ASP A 1 94 ? 13.932 3.712 -12.191 1.00 97.88 94 ASP A O 1
ATOM 698 N N . VAL A 1 95 ? 15.038 4.594 -10.443 1.00 97.94 95 VAL A N 1
ATOM 699 C CA . VAL A 1 95 ? 13.850 5.024 -9.709 1.00 97.94 95 VAL A CA 1
ATOM 700 C C . VAL A 1 95 ? 13.972 6.508 -9.412 1.00 97.94 95 VAL A C 1
ATOM 702 O O . VAL A 1 95 ? 14.912 6.943 -8.741 1.00 97.94 95 VAL A O 1
ATOM 705 N N . GLU A 1 96 ? 13.002 7.283 -9.877 1.00 96.81 96 GLU A N 1
ATOM 706 C CA . GLU A 1 96 ? 12.941 8.729 -9.688 1.00 96.81 96 GLU A CA 1
ATOM 707 C C . GLU A 1 96 ? 11.595 9.124 -9.084 1.00 96.81 96 GLU A C 1
ATOM 709 O O . GLU A 1 96 ? 10.564 8.526 -9.371 1.00 96.81 96 GLU A O 1
ATOM 714 N N . ALA A 1 97 ? 11.599 10.129 -8.219 1.00 95.50 97 ALA A N 1
ATOM 715 C CA . ALA A 1 97 ? 10.399 10.682 -7.617 1.00 95.50 97 ALA A CA 1
ATOM 716 C C . ALA A 1 97 ? 10.236 12.144 -8.021 1.00 95.50 97 ALA A C 1
ATOM 718 O O . ALA A 1 97 ? 11.209 12.884 -8.180 1.00 95.50 97 ALA A O 1
ATOM 719 N N . GLU A 1 98 ? 8.985 12.558 -8.170 1.00 94.62 98 GLU A N 1
ATOM 720 C CA . GLU A 1 98 ? 8.609 13.910 -8.548 1.00 94.62 98 GLU A CA 1
ATOM 721 C C . GLU A 1 98 ? 7.813 14.574 -7.421 1.00 94.62 98 GLU A C 1
ATOM 723 O O . GLU A 1 98 ? 6.761 14.073 -7.010 1.00 94.62 98 GLU A O 1
ATOM 728 N N . ALA A 1 99 ? 8.308 15.719 -6.947 1.00 91.88 99 ALA A N 1
ATOM 729 C CA . ALA A 1 99 ? 7.664 16.565 -5.946 1.00 91.88 99 ALA A CA 1
ATOM 730 C C . ALA A 1 99 ? 7.609 18.013 -6.457 1.00 91.88 99 ALA A C 1
ATOM 732 O O . ALA A 1 99 ? 8.634 18.687 -6.593 1.00 91.88 99 ALA A O 1
ATOM 733 N N . GLY A 1 100 ? 6.405 18.497 -6.774 1.00 87.44 100 GLY A N 1
ATOM 734 C CA . GLY A 1 100 ? 6.220 19.798 -7.422 1.00 87.44 100 GLY A CA 1
ATOM 735 C C . GLY A 1 100 ? 6.887 19.854 -8.802 1.00 87.44 100 GLY A C 1
ATOM 736 O O . GLY A 1 100 ? 6.570 19.048 -9.673 1.00 87.44 100 GLY A O 1
ATOM 737 N N . LEU A 1 101 ? 7.798 20.812 -8.996 1.00 88.00 101 LEU A N 1
ATOM 738 C CA . LEU A 1 101 ? 8.598 20.963 -10.223 1.00 88.00 101 LEU A CA 1
ATOM 739 C C . LEU A 1 101 ? 9.936 20.207 -10.169 1.00 88.00 101 LEU A C 1
ATOM 741 O O . LEU A 1 101 ? 10.690 20.218 -11.141 1.00 88.00 101 LEU A O 1
ATOM 745 N N . SER A 1 102 ? 10.246 19.572 -9.039 1.00 91.94 102 SER A N 1
ATOM 746 C CA . SER A 1 102 ? 11.530 18.921 -8.803 1.00 91.94 102 SER A CA 1
ATOM 747 C C . SER A 1 102 ? 11.437 17.421 -9.039 1.00 91.94 102 SER A C 1
ATOM 749 O O . SER A 1 102 ? 10.487 16.764 -8.608 1.00 91.94 102 SER A O 1
ATOM 751 N N . ARG A 1 103 ? 12.480 16.871 -9.661 1.00 93.81 103 ARG A N 1
ATOM 752 C CA . ARG A 1 103 ? 12.709 15.431 -9.791 1.00 93.81 103 ARG A CA 1
ATOM 753 C C . ARG A 1 103 ? 13.972 15.048 -9.049 1.00 93.81 103 ARG A C 1
ATOM 755 O O . ARG A 1 103 ? 14.958 15.782 -9.084 1.00 93.81 103 ARG A O 1
ATOM 762 N N . PHE A 1 104 ? 13.940 13.911 -8.376 1.00 93.25 104 PHE A N 1
ATOM 763 C CA . PHE A 1 104 ? 15.085 13.410 -7.637 1.00 93.25 104 PHE A CA 1
ATOM 764 C C . PHE A 1 104 ? 15.189 11.900 -7.767 1.00 93.25 104 PHE A C 1
ATOM 766 O O . PHE A 1 104 ? 14.197 11.173 -7.759 1.00 93.25 104 PHE A O 1
ATOM 773 N N . ARG A 1 105 ? 16.425 11.428 -7.884 1.00 95.56 105 ARG A N 1
ATOM 774 C CA . ARG A 1 105 ? 16.724 10.007 -7.982 1.00 95.56 105 ARG A CA 1
ATOM 775 C C . ARG A 1 105 ? 16.626 9.365 -6.606 1.00 95.56 105 ARG A C 1
ATOM 777 O O . ARG A 1 105 ? 17.318 9.784 -5.682 1.00 95.56 105 ARG A O 1
ATOM 784 N N . LEU A 1 106 ? 15.791 8.338 -6.491 1.00 95.38 106 LEU A N 1
ATOM 785 C CA . LEU A 1 106 ? 15.710 7.489 -5.305 1.00 95.38 106 LEU A CA 1
ATOM 786 C C . LEU A 1 106 ? 16.792 6.411 -5.338 1.00 95.38 106 LEU A C 1
ATOM 788 O O . LEU A 1 106 ? 17.453 6.165 -4.332 1.00 95.38 106 LEU A O 1
ATOM 792 N N . SER A 1 107 ? 16.982 5.769 -6.493 1.00 96.56 107 SER A N 1
ATOM 793 C CA . SER A 1 107 ? 17.981 4.717 -6.661 1.00 96.56 107 SER A CA 1
ATOM 794 C C . SER A 1 107 ? 18.315 4.459 -8.132 1.00 96.56 107 SER A C 1
ATOM 796 O O . SER A 1 107 ? 17.545 4.777 -9.036 1.00 96.56 107 SER A O 1
ATOM 798 N N . THR A 1 108 ? 19.481 3.851 -8.346 1.00 97.44 108 THR A N 1
ATOM 799 C CA . THR A 1 108 ? 19.873 3.181 -9.591 1.00 97.44 108 THR A CA 1
ATOM 800 C C . THR A 1 108 ? 20.548 1.878 -9.188 1.00 97.44 108 THR A C 1
ATOM 802 O O . THR A 1 108 ? 21.538 1.901 -8.454 1.00 97.44 108 THR A O 1
ATOM 805 N N . ALA A 1 109 ? 20.023 0.736 -9.628 1.00 96.62 109 ALA A N 1
ATOM 806 C CA . ALA A 1 109 ? 20.565 -0.570 -9.255 1.00 96.62 109 ALA A CA 1
ATOM 807 C C . ALA A 1 109 ? 20.340 -1.627 -10.338 1.00 96.62 109 ALA A C 1
ATOM 809 O O . ALA A 1 109 ? 19.426 -1.525 -11.152 1.00 96.62 109 ALA A O 1
ATOM 810 N N . ARG A 1 110 ? 21.155 -2.688 -10.325 1.00 96.62 110 ARG A N 1
ATOM 811 C CA . ARG A 1 110 ? 20.856 -3.911 -11.080 1.00 96.62 110 ARG A CA 1
ATOM 812 C C . ARG A 1 110 ? 20.002 -4.841 -10.232 1.00 96.62 110 ARG A C 1
ATOM 814 O O . ARG A 1 110 ? 20.416 -5.234 -9.144 1.00 96.62 110 ARG A O 1
ATOM 821 N N . VAL A 1 111 ? 18.842 -5.227 -10.751 1.00 96.38 111 VAL A N 1
ATOM 822 C CA . VAL A 1 111 ? 17.870 -6.051 -10.025 1.00 96.38 111 VAL A CA 1
ATOM 823 C C . VAL A 1 111 ? 17.809 -7.442 -10.645 1.00 96.38 111 VAL A C 1
ATOM 825 O O . VAL A 1 111 ? 17.498 -7.603 -11.823 1.00 96.38 111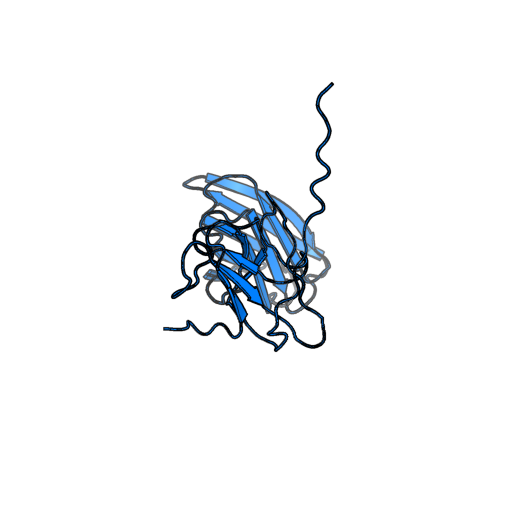 VAL A O 1
ATOM 828 N N . ASN A 1 112 ? 18.127 -8.468 -9.852 1.00 94.56 112 ASN A N 1
ATOM 829 C CA . ASN A 1 112 ? 18.039 -9.868 -10.284 1.00 94.56 112 ASN A CA 1
ATOM 830 C C . ASN A 1 112 ? 16.652 -10.475 -10.054 1.00 94.56 112 ASN A C 1
ATOM 832 O O . ASN A 1 112 ? 16.203 -11.272 -10.876 1.00 94.56 112 ASN A O 1
ATOM 836 N N . GLY A 1 113 ? 15.993 -10.095 -8.957 1.00 96.00 113 GLY A N 1
ATOM 837 C CA . GLY A 1 113 ? 14.678 -10.602 -8.569 1.00 96.00 113 GLY A CA 1
ATOM 838 C C . GLY A 1 113 ? 13.524 -9.994 -9.366 1.00 96.00 113 GLY A C 1
ATOM 839 O O . GLY A 1 113 ? 13.722 -9.330 -10.380 1.00 96.00 113 GLY A O 1
ATOM 840 N N . SER A 1 114 ? 12.308 -10.242 -8.891 1.00 96.31 114 SER A N 1
ATOM 841 C CA . SER A 1 114 ? 11.048 -9.781 -9.489 1.00 96.31 114 SER A CA 1
ATOM 842 C C . SER A 1 114 ? 10.397 -8.616 -8.737 1.00 96.31 114 SER A C 1
ATOM 844 O O . SER A 1 114 ? 9.239 -8.317 -8.990 1.00 96.31 114 SER A O 1
ATOM 846 N N . HIS A 1 115 ? 11.111 -7.980 -7.807 1.00 96.50 115 HIS A N 1
ATOM 847 C CA . HIS A 1 115 ? 10.571 -6.921 -6.953 1.00 96.50 115 HIS A CA 1
ATOM 848 C C . HIS A 1 115 ? 11.466 -5.689 -7.048 1.00 96.50 115 HIS A C 1
ATOM 850 O O . HIS A 1 115 ? 12.694 -5.802 -6.976 1.00 96.50 115 HIS A O 1
ATOM 856 N N . VAL A 1 116 ? 10.849 -4.520 -7.188 1.00 96.81 116 VAL A N 1
ATOM 857 C CA . VAL A 1 116 ? 11.510 -3.216 -7.095 1.00 96.81 116 VAL A CA 1
ATOM 858 C C . VAL A 1 116 ? 10.781 -2.405 -6.042 1.00 96.81 116 VAL A C 1
ATOM 860 O O . VAL A 1 116 ? 9.569 -2.245 -6.118 1.00 96.81 116 VAL A O 1
ATOM 863 N N . SER A 1 117 ? 11.514 -1.870 -5.075 1.00 96.56 117 SER A N 1
ATOM 864 C CA . SER A 1 117 ? 10.957 -0.985 -4.060 1.00 96.56 117 SER A CA 1
ATOM 865 C C . SER A 1 117 ? 11.744 0.311 -3.974 1.00 96.56 117 SER A C 1
ATOM 867 O O . SER A 1 117 ? 12.923 0.390 -4.332 1.00 96.56 117 SER A O 1
ATOM 869 N N . GLY A 1 118 ? 11.069 1.346 -3.499 1.00 95.25 118 GLY A N 1
ATO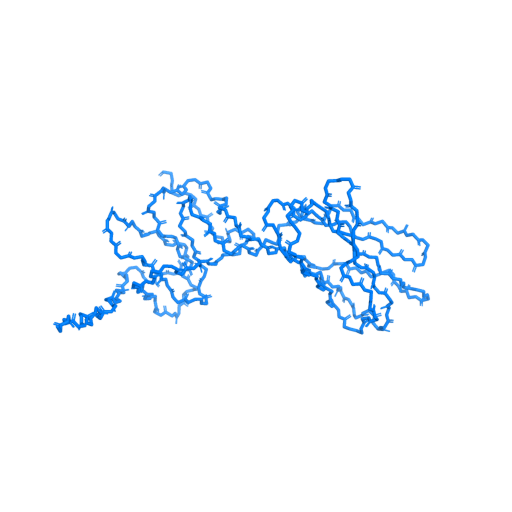M 870 C CA . GLY A 1 118 ? 11.662 2.645 -3.237 1.00 95.25 118 GLY A CA 1
ATOM 871 C C . GLY A 1 118 ? 11.017 3.266 -2.015 1.00 95.25 118 GLY A C 1
ATOM 872 O O . GLY A 1 118 ? 9.841 3.038 -1.739 1.00 95.25 118 GLY A O 1
ATOM 873 N N . ARG A 1 119 ? 11.797 4.054 -1.278 1.00 95.56 119 ARG A N 1
ATOM 874 C CA . ARG A 1 119 ? 11.330 4.827 -0.129 1.00 95.56 119 ARG A CA 1
ATOM 875 C C . ARG A 1 119 ? 11.822 6.258 -0.255 1.00 95.56 119 ARG A C 1
ATOM 877 O O . ARG A 1 119 ? 12.942 6.491 -0.703 1.00 95.56 119 ARG A O 1
ATOM 884 N N . TRP A 1 120 ? 11.000 7.204 0.168 1.00 94.19 120 TRP A N 1
ATOM 885 C CA . TRP A 1 120 ? 11.339 8.617 0.208 1.00 94.19 120 TRP A CA 1
ATOM 886 C C . TRP A 1 120 ? 10.809 9.260 1.486 1.00 94.19 120 TRP A C 1
ATOM 888 O O . TRP A 1 120 ? 9.805 8.842 2.054 1.00 94.19 120 TRP A O 1
ATOM 898 N N . ASN A 1 121 ? 11.497 10.317 1.911 1.00 89.38 121 ASN A N 1
ATOM 899 C CA . ASN A 1 121 ? 11.087 11.159 3.038 1.00 89.38 121 ASN A CA 1
ATOM 900 C C . ASN A 1 121 ? 10.799 12.604 2.594 1.00 89.38 121 ASN A C 1
ATOM 902 O O . ASN A 1 121 ? 10.555 13.471 3.428 1.00 89.38 121 ASN A O 1
ATOM 906 N N . VAL A 1 122 ? 10.854 12.873 1.285 1.00 88.94 122 VAL A N 1
ATOM 907 C CA . VAL A 1 122 ? 10.549 14.188 0.713 1.00 88.94 122 VAL A CA 1
ATOM 908 C C . VAL A 1 122 ? 9.027 14.377 0.715 1.00 88.94 122 VAL A C 1
ATOM 910 O O . VAL A 1 122 ? 8.321 13.537 0.153 1.00 88.94 122 VAL A O 1
ATOM 913 N N . PRO A 1 123 ? 8.495 15.442 1.337 1.00 87.50 123 PRO A N 1
ATOM 914 C CA . PRO A 1 123 ? 7.066 15.735 1.293 1.00 87.50 123 PRO A CA 1
ATOM 915 C C . PRO A 1 123 ? 6.584 16.077 -0.123 1.00 87.50 123 PRO A C 1
ATOM 917 O O . PRO A 1 123 ? 7.335 16.619 -0.930 1.00 87.50 123 PRO A O 1
ATOM 920 N N . GLY A 1 124 ? 5.306 15.817 -0.407 1.00 88.31 124 GLY A N 1
ATOM 921 C CA . GLY A 1 124 ? 4.668 16.246 -1.658 1.00 88.31 124 GLY A CA 1
ATOM 922 C C . GLY A 1 124 ? 5.077 15.454 -2.903 1.00 88.31 124 GLY A C 1
ATOM 923 O O . GLY A 1 124 ? 4.870 15.931 -4.020 1.00 88.31 124 GLY A O 1
ATOM 924 N N . VAL A 1 125 ? 5.655 14.260 -2.736 1.00 92.81 125 VAL A N 1
ATOM 925 C CA . VAL A 1 125 ? 5.875 13.338 -3.856 1.00 92.81 125 VAL A CA 1
ATOM 926 C C . VAL A 1 125 ? 4.531 12.912 -4.419 1.00 92.81 125 VAL A C 1
ATOM 928 O O . VAL A 1 125 ? 3.731 12.280 -3.738 1.00 92.81 125 VAL A O 1
ATOM 931 N N . ARG A 1 126 ? 4.298 13.257 -5.683 1.00 91.06 126 ARG A N 1
ATOM 932 C CA . ARG A 1 126 ? 3.043 12.969 -6.387 1.00 91.06 126 ARG A C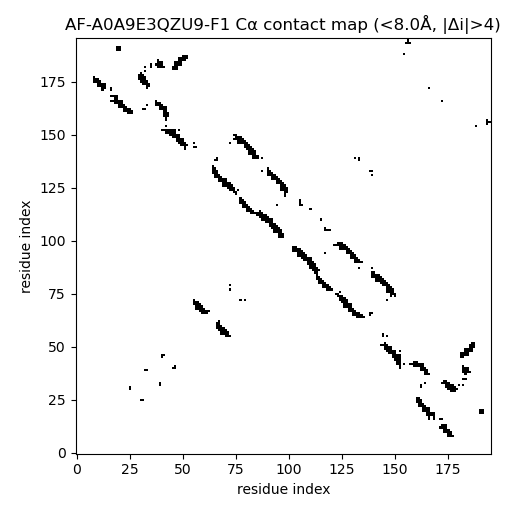A 1
ATOM 933 C C . ARG A 1 126 ? 3.160 11.780 -7.330 1.00 91.06 126 ARG A C 1
ATOM 935 O O . ARG A 1 126 ? 2.179 11.075 -7.562 1.00 91.06 126 ARG A O 1
ATOM 942 N N . ARG A 1 127 ? 4.357 11.557 -7.871 1.00 93.81 127 ARG A N 1
ATOM 943 C CA . ARG A 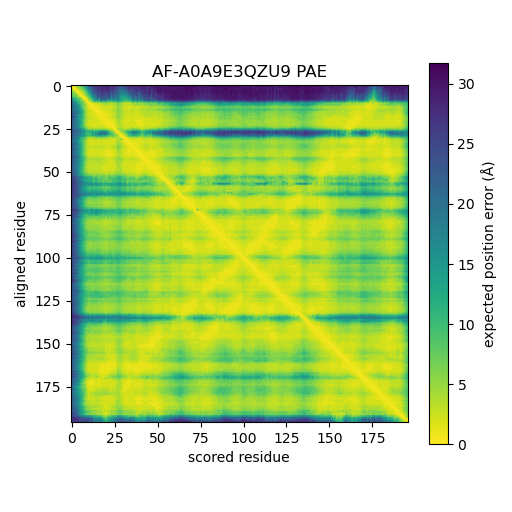1 127 ? 4.636 10.529 -8.872 1.00 93.81 127 ARG A CA 1
ATOM 944 C C . ARG A 1 127 ? 5.990 9.892 -8.612 1.00 93.81 127 ARG A C 1
ATOM 946 O O . ARG A 1 127 ? 6.935 10.585 -8.239 1.00 93.81 127 ARG A O 1
ATOM 953 N N . VAL A 1 128 ? 6.066 8.591 -8.847 1.00 96.12 128 VAL A N 1
ATOM 954 C CA . VAL A 1 128 ? 7.317 7.839 -8.898 1.00 96.12 128 VAL A CA 1
ATOM 955 C C . VAL A 1 128 ? 7.429 7.181 -10.265 1.00 96.12 128 VAL A C 1
ATOM 957 O O . VAL A 1 128 ? 6.475 6.572 -10.740 1.00 96.12 128 VAL A O 1
ATOM 960 N N . GLU A 1 129 ? 8.580 7.326 -10.902 1.00 96.56 129 GLU A N 1
ATOM 961 C CA . GLU A 1 129 ? 8.912 6.685 -12.165 1.00 96.56 129 GLU A CA 1
ATOM 962 C C . GLU A 1 129 ? 9.910 5.557 -11.902 1.00 96.56 129 GLU A C 1
ATOM 964 O O . GLU A 1 129 ? 10.959 5.765 -11.291 1.00 96.56 129 GLU A O 1
ATOM 969 N N . VAL A 1 130 ? 9.579 4.355 -12.369 1.00 97.31 130 VAL A N 1
ATOM 970 C CA . VAL A 1 130 ? 10.484 3.204 -12.385 1.00 97.31 130 VAL A CA 1
ATOM 971 C C . VAL A 1 130 ? 10.824 2.912 -13.836 1.00 97.31 130 VAL A C 1
ATOM 973 O O . VAL A 1 130 ? 9.942 2.573 -14.621 1.00 97.31 130 VAL A O 1
ATOM 976 N N . VAL A 1 131 ? 12.091 3.036 -14.212 1.00 97.12 131 VAL A N 1
ATOM 977 C CA . VAL A 1 131 ? 12.566 2.747 -15.568 1.00 97.12 131 VAL A CA 1
ATOM 978 C C . VAL A 1 131 ? 13.379 1.466 -15.534 1.00 97.12 131 VAL A C 1
ATOM 980 O O . VAL A 1 131 ? 14.436 1.409 -14.910 1.00 97.12 131 VAL A O 1
ATOM 983 N N . VAL A 1 132 ? 12.893 0.427 -16.211 1.00 97.12 132 VAL A N 1
ATOM 984 C CA . VAL A 1 132 ? 13.583 -0.862 -16.318 1.00 97.12 132 VAL A CA 1
ATOM 985 C C . VAL A 1 132 ? 14.228 -0.978 -17.690 1.00 97.12 132 VAL A C 1
ATOM 987 O O . VAL A 1 132 ? 13.528 -1.009 -18.699 1.00 97.12 132 VAL A O 1
ATOM 990 N N . HIS A 1 133 ? 15.553 -1.094 -17.730 1.00 96.62 133 HIS A N 1
ATOM 991 C CA . HIS A 1 133 ? 16.338 -1.287 -18.952 1.00 96.62 133 HIS A CA 1
ATOM 992 C C . HIS A 1 133 ? 16.483 -2.782 -19.251 1.00 96.62 133 HIS A C 1
ATOM 994 O O . HIS A 1 133 ? 17.200 -3.503 -18.553 1.00 96.62 133 HIS A O 1
ATOM 1000 N N . HIS A 1 134 ? 15.807 -3.269 -20.292 1.00 90.88 134 HIS A N 1
ATOM 1001 C CA . HIS A 1 134 ? 15.618 -4.698 -20.577 1.00 90.88 134 H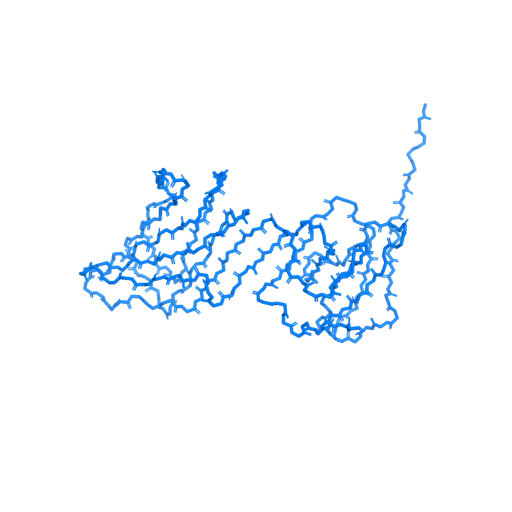IS A CA 1
ATOM 1002 C C . HIS A 1 134 ? 16.220 -5.150 -21.917 1.00 90.88 134 HIS A C 1
ATOM 1004 O O . HIS A 1 134 ? 15.713 -6.064 -22.559 1.00 90.88 134 HIS A O 1
ATOM 1010 N N . HIS A 1 135 ? 17.363 -4.577 -22.308 1.00 83.94 135 HIS A N 1
ATOM 1011 C CA . HIS A 1 135 ? 18.112 -4.958 -23.514 1.00 83.94 135 HIS A CA 1
ATOM 1012 C C . HIS A 1 135 ? 18.144 -6.484 -23.753 1.00 83.94 135 HIS A C 1
ATOM 1014 O O . HIS A 1 135 ? 18.588 -7.251 -22.892 1.00 83.94 135 HIS A O 1
ATOM 1020 N N . LEU A 1 136 ? 17.704 -6.902 -24.948 1.00 79.31 136 LEU A N 1
ATOM 1021 C CA . LEU A 1 136 ? 17.664 -8.298 -25.415 1.00 79.31 136 LEU A CA 1
ATOM 1022 C C . LEU A 1 136 ? 16.740 -9.232 -24.608 1.00 79.31 136 LEU A C 1
ATOM 1024 O O . LEU A 1 136 ? 16.913 -10.451 -24.635 1.00 79.31 136 LEU A O 1
ATOM 1028 N N . ARG A 1 137 ? 15.774 -8.684 -23.866 1.00 82.88 137 ARG A N 1
ATOM 1029 C CA . ARG A 1 137 ? 14.816 -9.445 -23.053 1.00 82.88 137 ARG A CA 1
ATOM 1030 C C . ARG A 1 137 ? 13.394 -9.051 -23.418 1.00 82.88 137 ARG A C 1
ATOM 1032 O O . ARG A 1 137 ? 13.156 -8.039 -24.068 1.00 82.88 137 ARG A O 1
ATOM 1039 N N . GLY A 1 138 ? 12.445 -9.884 -23.001 1.00 85.00 138 GLY A N 1
ATOM 1040 C CA . GLY A 1 138 ? 11.039 -9.515 -23.064 1.00 85.00 138 GLY A CA 1
ATOM 1041 C C . GLY A 1 138 ? 10.763 -8.307 -22.171 1.00 85.00 138 GLY A C 1
ATOM 1042 O O . GLY A 1 138 ? 11.389 -8.150 -21.119 1.00 85.00 138 GLY A O 1
ATOM 1043 N N . ARG A 1 139 ? 9.798 -7.486 -22.589 1.00 90.62 139 ARG A N 1
ATOM 1044 C CA . ARG A 1 139 ? 9.253 -6.396 -21.780 1.00 90.62 139 ARG A CA 1
ATOM 1045 C C . ARG A 1 139 ? 8.808 -6.954 -20.418 1.00 90.62 139 ARG A C 1
ATOM 1047 O O . ARG A 1 139 ? 8.026 -7.909 -20.404 1.00 90.62 139 ARG A O 1
ATOM 1054 N N . PRO A 1 140 ? 9.301 -6.411 -19.292 1.00 92.62 140 PRO A N 1
ATOM 1055 C CA . PRO A 1 140 ? 8.828 -6.819 -17.978 1.00 92.62 140 PRO A CA 1
ATOM 1056 C C . PRO A 1 140 ? 7.329 -6.531 -17.868 1.00 92.62 140 PRO A C 1
ATOM 1058 O O . PRO A 1 140 ? 6.873 -5.489 -18.313 1.00 92.62 140 PRO A O 1
ATOM 1061 N N . ALA A 1 141 ? 6.560 -7.456 -17.307 1.00 92.75 141 ALA A N 1
ATOM 1062 C CA . ALA A 1 141 ? 5.141 -7.242 -17.045 1.00 92.75 141 ALA A CA 1
ATOM 1063 C C . ALA A 1 141 ? 4.951 -7.043 -15.545 1.00 92.75 141 ALA A C 1
ATOM 1065 O O . ALA A 1 141 ? 5.484 -7.830 -14.763 1.00 92.75 141 ALA A O 1
ATOM 1066 N N . VAL A 1 142 ? 4.211 -6.012 -15.145 1.00 93.56 142 VAL A N 1
ATOM 1067 C CA . VAL A 1 142 ? 3.859 -5.775 -13.739 1.00 93.56 142 VAL A CA 1
ATOM 1068 C C . VAL A 1 142 ? 2.680 -6.666 -13.353 1.00 93.56 142 VAL A C 1
ATOM 1070 O O . VAL A 1 142 ? 1.707 -6.774 -14.095 1.00 93.56 142 VAL A O 1
ATOM 1073 N N . THR A 1 143 ? 2.763 -7.303 -12.189 1.00 94.06 143 THR A N 1
ATOM 1074 C CA . THR A 1 143 ? 1.698 -8.141 -11.609 1.00 94.06 143 THR A CA 1
ATOM 1075 C C . THR A 1 143 ? 1.121 -7.570 -10.326 1.00 94.06 143 THR A C 1
ATOM 1077 O O . THR A 1 143 ? 0.038 -7.978 -9.915 1.00 94.06 143 THR A O 1
ATOM 1080 N N . GLY A 1 144 ? 1.837 -6.653 -9.679 1.00 93.81 144 GLY A N 1
ATOM 1081 C CA . GLY A 1 144 ? 1.443 -6.092 -8.397 1.00 93.81 144 GLY A CA 1
ATOM 1082 C C . GLY A 1 144 ? 2.076 -4.733 -8.160 1.00 93.81 144 GLY A C 1
ATOM 1083 O O . GLY A 1 144 ? 3.175 -4.442 -8.633 1.00 93.81 144 GLY A O 1
ATOM 1084 N N . LEU A 1 145 ? 1.351 -3.893 -7.434 1.00 95.44 145 LEU A N 1
ATOM 1085 C CA . LEU A 1 145 ? 1.823 -2.613 -6.940 1.00 95.44 145 LEU A CA 1
ATOM 1086 C C . LEU A 1 145 ? 1.232 -2.398 -5.552 1.00 95.44 145 LEU A C 1
ATOM 1088 O O . LEU A 1 145 ? 0.027 -2.550 -5.352 1.00 95.44 145 LEU A O 1
ATOM 1092 N N . ALA A 1 146 ? 2.088 -2.035 -4.609 1.00 95.81 146 ALA A N 1
ATOM 1093 C CA . ALA A 1 146 ? 1.704 -1.569 -3.291 1.00 95.81 146 ALA A CA 1
ATOM 1094 C C . ALA A 1 146 ? 2.344 -0.204 -3.030 1.00 95.81 146 ALA A C 1
ATOM 1096 O O . ALA A 1 146 ? 3.541 -0.035 -3.257 1.00 95.81 146 ALA A O 1
ATOM 1097 N N . VAL A 1 147 ? 1.567 0.755 -2.535 1.00 96.00 147 VAL A N 1
ATOM 1098 C CA . VAL A 1 147 ? 2.055 2.062 -2.077 1.00 96.00 147 VAL A CA 1
ATOM 1099 C C . VAL A 1 147 ? 1.746 2.199 -0.595 1.00 96.00 147 VAL A C 1
ATOM 1101 O O . VAL A 1 147 ? 0.599 2.033 -0.183 1.00 96.00 147 VAL A O 1
ATOM 1104 N N . GLU A 1 148 ? 2.755 2.509 0.216 1.00 95.69 148 GLU A N 1
ATOM 1105 C CA . GLU A 1 148 ? 2.557 2.724 1.648 1.00 95.69 148 GLU A CA 1
ATOM 1106 C C . GLU A 1 148 ? 2.452 4.212 1.959 1.00 95.69 148 GLU A C 1
ATOM 1108 O O . GLU A 1 148 ? 3.286 5.019 1.530 1.00 95.69 148 GLU A O 1
ATOM 1113 N N . ARG A 1 149 ? 1.442 4.577 2.750 1.00 93.44 149 ARG A N 1
ATOM 1114 C CA . ARG A 1 149 ? 1.208 5.957 3.183 1.00 93.44 149 ARG A CA 1
ATOM 1115 C C . ARG A 1 149 ? 0.726 6.039 4.619 1.00 93.44 149 ARG A C 1
ATOM 1117 O O . ARG A 1 149 ? 0.047 5.142 5.107 1.00 93.44 149 ARG A O 1
ATOM 1124 N N . LEU A 1 150 ? 1.033 7.156 5.273 1.00 92.81 150 LEU A N 1
ATOM 1125 C CA . LEU A 1 150 ? 0.434 7.515 6.556 1.00 92.81 150 LEU A CA 1
ATOM 1126 C C . LEU A 1 150 ? -0.691 8.522 6.309 1.00 92.81 150 LEU A C 1
ATOM 1128 O O . LEU A 1 150 ? -0.449 9.724 6.173 1.00 92.81 150 LEU A O 1
ATOM 1132 N N . ALA A 1 151 ? -1.922 8.029 6.238 1.00 92.56 151 ALA A N 1
ATOM 1133 C CA . ALA A 1 151 ? -3.085 8.829 5.866 1.00 92.56 151 ALA A CA 1
ATOM 1134 C C . ALA A 1 151 ? -4.338 8.382 6.624 1.00 92.56 151 ALA A C 1
ATOM 1136 O O . ALA A 1 151 ? -4.357 7.323 7.250 1.00 92.56 151 ALA A O 1
ATOM 1137 N N . VAL A 1 152 ? -5.383 9.209 6.583 1.00 93.38 152 VAL A N 1
ATOM 1138 C CA . VAL A 1 152 ? -6.707 8.815 7.081 1.00 93.38 152 VAL A CA 1
ATOM 1139 C C . VAL A 1 152 ? -7.286 7.763 6.139 1.00 93.38 152 VAL A C 1
ATOM 1141 O O . VAL A 1 152 ? -7.201 7.905 4.918 1.00 93.38 152 VAL A O 1
ATOM 1144 N N . VAL A 1 153 ? -7.856 6.700 6.704 1.00 93.88 153 VAL A N 1
ATOM 1145 C CA . VAL A 1 153 ? -8.403 5.586 5.922 1.00 93.88 153 VAL A CA 1
ATOM 1146 C C . VAL A 1 153 ? -9.687 6.020 5.204 1.00 93.88 153 VAL A C 1
ATOM 1148 O O . VAL A 1 153 ? -10.616 6.493 5.865 1.00 93.88 153 VAL A O 1
ATOM 1151 N N . PRO A 1 154 ? -9.782 5.854 3.871 1.00 91.31 154 PRO A N 1
ATOM 1152 C CA . PRO A 1 154 ? -10.992 6.158 3.118 1.00 91.31 154 PRO A CA 1
ATOM 1153 C C . PRO A 1 154 ? -12.028 5.041 3.314 1.00 91.31 154 PRO A C 1
ATOM 1155 O O . PRO A 1 154 ? -12.157 4.144 2.485 1.00 91.31 154 PRO A O 1
ATOM 1158 N N . ALA A 1 155 ? -12.763 5.092 4.425 1.00 92.00 155 ALA A N 1
ATOM 1159 C CA . ALA A 1 155 ? -13.800 4.123 4.777 1.00 92.00 155 ALA A CA 1
ATOM 1160 C C . ALA A 1 155 ? -15.180 4.804 4.852 1.00 92.00 155 ALA A C 1
ATOM 1162 O O . ALA A 1 155 ? -15.572 5.292 5.916 1.00 92.00 155 ALA A O 1
ATOM 1163 N N . PRO A 1 156 ? -15.935 4.881 3.738 1.00 90.56 156 PRO A N 1
ATOM 1164 C CA . PRO A 1 156 ? -17.285 5.435 3.752 1.00 90.56 156 PRO A CA 1
ATOM 1165 C C . PRO A 1 156 ? -18.184 4.697 4.753 1.00 90.56 156 PRO A C 1
ATOM 1167 O O . PRO A 1 156 ? -18.191 3.465 4.802 1.00 90.56 156 PRO A O 1
ATOM 1170 N N . GLY A 1 157 ? -18.938 5.459 5.547 1.00 90.19 157 GLY A N 1
ATOM 1171 C CA . GLY A 1 157 ? -19.803 4.932 6.607 1.00 90.19 157 GLY A CA 1
ATOM 1172 C C . GLY A 1 157 ? -19.087 4.611 7.922 1.00 90.19 157 GLY A C 1
ATOM 1173 O O . GLY A 1 157 ? -19.746 4.212 8.875 1.00 90.19 157 GLY A O 1
ATOM 1174 N N . ALA A 1 158 ? -17.767 4.801 8.007 1.00 92.44 158 ALA A N 1
ATOM 1175 C CA . ALA A 1 158 ? -17.057 4.685 9.272 1.00 92.44 158 ALA A CA 1
ATOM 1176 C C . ALA A 1 158 ? -17.388 5.873 10.197 1.00 92.44 158 ALA A C 1
ATOM 1178 O O . ALA A 1 158 ? -17.350 7.033 9.780 1.00 92.44 158 ALA A O 1
ATOM 1179 N N . SER A 1 159 ? -17.697 5.585 11.458 1.00 91.75 159 SER A N 1
ATOM 1180 C CA . SER A 1 159 ? -18.077 6.578 12.463 1.00 91.75 159 SER A CA 1
ATOM 1181 C C . SER A 1 159 ? -16.860 7.026 13.278 1.00 91.75 159 SER A C 1
ATOM 1183 O O . SER A 1 159 ? -16.089 6.169 13.719 1.00 91.75 159 SER A O 1
ATOM 1185 N N . PRO A 1 160 ? -16.673 8.340 13.522 1.00 89.38 160 PRO A N 1
ATOM 1186 C CA . PRO A 1 160 ? -15.628 8.845 14.415 1.00 89.38 160 PRO A CA 1
ATOM 1187 C C . PRO A 1 160 ? -15.638 8.146 15.779 1.00 89.38 160 PRO A C 1
ATOM 1189 O O . PRO A 1 160 ? -16.690 7.726 16.256 1.00 89.38 160 PRO A O 1
ATOM 1192 N N . GLY A 1 161 ? -14.466 8.016 16.405 1.00 89.00 161 GLY A N 1
ATOM 1193 C CA . GLY A 1 161 ? -14.352 7.365 17.716 1.00 89.00 161 GLY A CA 1
ATOM 1194 C C . GLY A 1 161 ? -14.661 5.865 17.693 1.00 89.00 161 GLY A C 1
ATOM 1195 O O . GLY A 1 161 ? -15.025 5.307 18.718 1.00 89.00 161 GLY A O 1
ATOM 1196 N N . THR A 1 162 ? -14.542 5.199 16.543 1.00 92.62 162 THR A N 1
ATOM 1197 C CA . THR A 1 162 ? -14.756 3.749 16.409 1.00 92.62 162 THR A CA 1
ATOM 1198 C C . THR A 1 162 ? -13.484 3.078 15.903 1.00 92.62 162 THR A C 1
ATOM 1200 O O . THR A 1 162 ? -12.895 3.527 14.917 1.00 92.62 162 THR A O 1
ATOM 1203 N N . LEU A 1 163 ? -13.065 2.001 16.572 1.00 94.44 163 LEU A N 1
ATOM 1204 C CA . LEU A 1 163 ? -12.030 1.089 16.092 1.00 94.44 163 LEU A CA 1
ATOM 1205 C C . LEU A 1 163 ? -12.667 0.052 15.170 1.00 94.44 163 LEU A C 1
ATOM 1207 O O . LEU A 1 163 ? -13.589 -0.658 15.567 1.00 94.44 163 LEU A O 1
ATOM 1211 N N . TYR A 1 164 ? -12.121 -0.074 13.969 1.00 95.88 164 TYR A N 1
ATOM 1212 C CA . TYR A 1 164 ? -12.458 -1.127 13.029 1.00 95.88 164 TYR A CA 1
ATOM 1213 C C . TYR A 1 164 ? -11.324 -2.135 12.968 1.00 95.88 164 TYR A C 1
ATOM 1215 O O . TYR A 1 164 ? -10.169 -1.737 12.845 1.00 95.88 164 TYR A O 1
ATOM 1223 N N . VAL A 1 165 ? -11.649 -3.424 13.053 1.00 96.38 165 VAL A N 1
ATOM 1224 C CA . VAL A 1 165 ? -10.677 -4.527 12.995 1.00 96.38 165 VAL A CA 1
ATOM 1225 C C . VAL A 1 165 ? -11.191 -5.601 12.046 1.00 96.38 165 VAL A C 1
ATOM 1227 O O . VAL A 1 165 ? -12.351 -6.002 12.146 1.00 96.38 165 VAL A O 1
ATOM 1230 N N . LEU A 1 166 ? -10.339 -6.095 11.151 1.00 96.38 166 LEU A N 1
ATOM 1231 C CA . LEU A 1 166 ? -10.633 -7.263 10.330 1.00 96.38 166 LEU A CA 1
ATOM 1232 C C . LEU A 1 166 ? -10.267 -8.535 11.097 1.00 96.38 166 LEU A C 1
ATOM 1234 O O . LEU A 1 166 ? -9.093 -8.853 11.282 1.00 96.38 166 LEU A O 1
ATOM 1238 N N . HIS A 1 167 ? -11.279 -9.285 11.525 1.00 95.88 167 HIS A N 1
ATOM 1239 C CA . HIS A 1 167 ? -11.090 -10.584 12.155 1.00 95.88 167 HIS A CA 1
ATOM 1240 C C . HIS A 1 167 ? -10.904 -11.669 11.074 1.00 95.88 167 HIS A C 1
ATOM 1242 O O . HIS A 1 167 ? -11.844 -11.925 10.319 1.00 95.88 167 HIS A O 1
ATOM 1248 N N . PRO A 1 168 ? -9.758 -12.371 10.987 1.00 92.81 168 PRO A N 1
ATOM 1249 C CA . PRO A 1 168 ? -9.520 -13.364 9.930 1.00 92.81 168 PRO A CA 1
ATOM 1250 C C . PRO A 1 168 ? -10.329 -14.659 10.118 1.00 92.81 168 PRO A C 1
ATOM 1252 O O . PRO A 1 168 ? -10.567 -15.393 9.165 1.00 92.81 168 PRO A O 1
ATOM 1255 N N . GLY A 1 169 ? -10.775 -14.933 11.347 1.00 92.06 169 GLY A N 1
ATOM 1256 C CA . GLY A 1 169 ? -11.380 -16.210 11.725 1.00 92.06 169 GLY A CA 1
ATOM 1257 C C . GLY A 1 169 ? -10.330 -17.204 12.211 1.00 92.06 169 GLY A C 1
ATOM 1258 O O . GLY A 1 169 ? -9.149 -17.069 11.911 1.00 92.06 169 GL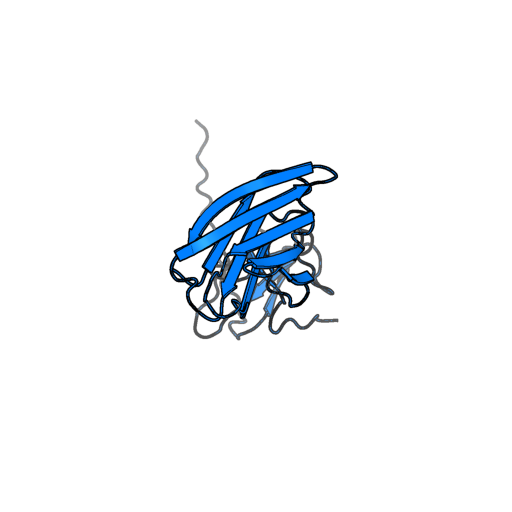Y A O 1
ATOM 1259 N N . GLY A 1 170 ? -10.749 -18.188 13.009 1.00 90.06 170 GLY A N 1
ATOM 1260 C CA . GLY A 1 170 ? -9.857 -19.252 13.495 1.00 90.06 170 GLY A CA 1
ATOM 1261 C C . GLY A 1 170 ? -8.816 -18.824 14.541 1.00 90.06 170 GLY A C 1
ATOM 1262 O O . GLY A 1 170 ? -8.078 -19.670 15.035 1.00 90.06 170 GLY A O 1
ATOM 1263 N N . LEU A 1 171 ? -8.781 -17.544 14.911 1.00 90.38 171 LEU A N 1
ATOM 1264 C CA . LEU A 1 171 ? -7.967 -16.984 15.989 1.00 90.38 171 LEU A CA 1
ATOM 1265 C C . LEU A 1 171 ? -8.873 -16.249 16.975 1.00 90.38 171 LEU A C 1
ATOM 1267 O O . LEU A 1 171 ? -9.949 -15.793 16.598 1.00 90.38 171 LEU A O 1
ATOM 1271 N N . ARG A 1 172 ? -8.430 -16.135 18.228 1.00 93.62 172 ARG A N 1
ATOM 1272 C CA . ARG A 1 172 ? -9.115 -15.328 19.239 1.00 93.62 172 ARG A CA 1
ATOM 1273 C C . ARG A 1 172 ? -8.719 -13.864 19.065 1.00 93.62 172 ARG A C 1
ATOM 1275 O O . ARG A 1 172 ? -7.540 -13.539 19.168 1.00 93.62 172 ARG A O 1
ATOM 1282 N N . LEU A 1 173 ? -9.697 -12.992 18.853 1.00 95.12 173 LEU A N 1
ATOM 1283 C CA . LEU A 1 173 ? -9.506 -11.549 18.858 1.00 95.12 173 LEU A CA 1
ATOM 1284 C C . LEU A 1 173 ? -9.459 -11.016 20.285 1.00 95.12 173 LEU A C 1
ATOM 1286 O O . LEU A 1 173 ? -10.383 -11.207 21.079 1.00 95.12 173 LEU A O 1
ATOM 1290 N N . GLU A 1 174 ? -8.393 -10.284 20.565 1.00 94.81 174 GLU A N 1
ATOM 1291 C CA . GLU A 1 174 ? -8.159 -9.579 21.812 1.00 94.81 174 GLU A CA 1
ATOM 1292 C C . GLU A 1 174 ? -7.799 -8.125 21.501 1.00 94.81 174 GLU A C 1
ATOM 1294 O O . GLU A 1 174 ? -7.025 -7.848 20.584 1.00 94.81 174 GLU A O 1
ATOM 1299 N N . LEU A 1 175 ? -8.402 -7.200 22.243 1.00 94.31 175 LEU A N 1
ATOM 1300 C CA . LEU A 1 175 ? -8.183 -5.764 22.134 1.00 94.31 175 LEU A CA 1
ATOM 1301 C C . LEU A 1 175 ? -7.531 -5.281 23.422 1.00 94.31 175 LEU A C 1
ATOM 1303 O O . LEU A 1 175 ? -8.113 -5.421 24.494 1.00 94.31 175 LEU A O 1
ATOM 1307 N N . CYS A 1 176 ? -6.348 -4.695 23.320 1.00 92.69 176 CYS A N 1
ATOM 1308 C CA . CYS A 1 176 ? -5.598 -4.187 24.463 1.00 92.69 176 CYS A CA 1
ATOM 1309 C C . CYS A 1 176 ? -5.455 -2.671 24.378 1.00 92.69 176 CYS A C 1
ATOM 1311 O O . CYS A 1 176 ? -5.420 -2.111 23.281 1.00 92.69 176 CYS A O 1
ATOM 1313 N N . ASP A 1 177 ? -5.3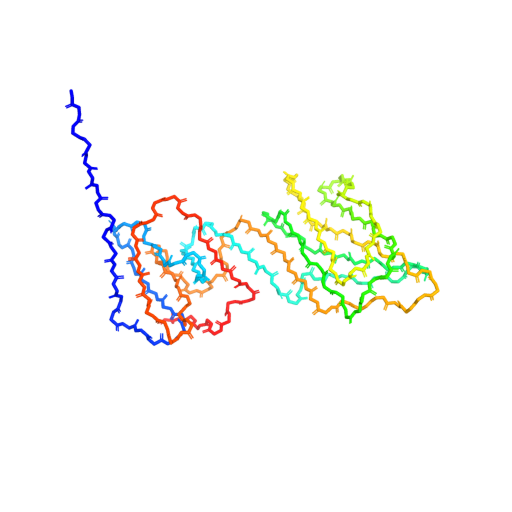23 -2.011 25.528 1.00 91.88 177 ASP A N 1
ATOM 1314 C CA . ASP A 1 177 ? -4.931 -0.602 25.563 1.00 91.88 177 ASP A CA 1
ATOM 1315 C C . ASP A 1 177 ? -3.541 -0.418 24.934 1.00 91.88 177 ASP A C 1
ATOM 1317 O O . ASP A 1 177 ? -2.557 -1.021 25.372 1.00 91.88 177 ASP A O 1
ATOM 1321 N N . ALA A 1 178 ? -3.468 0.383 23.874 1.00 90.81 178 ALA A N 1
ATOM 1322 C CA . ALA A 1 178 ? -2.266 0.596 23.077 1.00 90.81 178 ALA A CA 1
ATOM 1323 C C . ALA A 1 178 ? -2.106 2.087 22.717 1.00 90.81 178 ALA A C 1
ATOM 1325 O O . ALA A 1 178 ? -2.185 2.465 21.539 1.00 90.81 178 ALA A O 1
ATOM 1326 N N . PRO A 1 179 ? -1.877 2.964 23.713 1.00 88.81 179 PRO A N 1
ATOM 1327 C CA . PRO A 1 179 ? -1.737 4.396 23.483 1.00 88.81 179 PRO A CA 1
ATOM 1328 C C . PRO A 1 179 ? -0.552 4.695 22.560 1.00 88.81 179 PRO A C 1
ATOM 1330 O O . PRO A 1 179 ? 0.529 4.123 22.689 1.00 88.81 179 PRO A O 1
ATOM 1333 N N . GLY A 1 180 ? -0.766 5.594 21.597 1.00 88.44 180 GLY A N 1
ATOM 1334 C CA . GLY A 1 180 ? 0.254 6.001 20.625 1.00 88.44 180 GLY A CA 1
ATOM 1335 C C . GLY A 1 180 ? 0.573 4.970 19.536 1.00 88.44 180 GLY A C 1
ATOM 1336 O O . GLY A 1 180 ? 1.390 5.262 18.662 1.00 88.44 180 GLY A O 1
ATOM 1337 N N . ARG A 1 181 ? -0.061 3.787 19.534 1.00 91.75 181 ARG A N 1
ATOM 1338 C CA . ARG A 1 181 ? 0.111 2.815 18.449 1.00 91.75 181 ARG A CA 1
ATOM 1339 C C . ARG A 1 181 ? -0.484 3.373 17.158 1.00 91.75 181 ARG A C 1
ATOM 1341 O O . ARG A 1 181 ? -1.683 3.634 17.083 1.00 91.75 181 ARG A O 1
ATOM 1348 N N . VAL A 1 182 ? 0.351 3.490 16.128 1.00 93.38 182 VAL A N 1
ATOM 1349 C CA . VAL A 1 182 ? -0.132 3.732 14.767 1.00 93.38 182 VAL A CA 1
ATOM 1350 C C . VAL A 1 182 ? -0.696 2.422 14.229 1.00 93.38 182 VAL A C 1
ATOM 1352 O O . VAL A 1 182 ? -0.016 1.397 14.231 1.00 93.38 182 VAL A O 1
ATOM 1355 N N . LEU A 1 183 ? -1.959 2.458 13.819 1.00 96.62 183 LEU A N 1
ATOM 1356 C CA . LEU A 1 183 ? -2.680 1.297 13.306 1.00 96.62 183 LEU A CA 1
ATOM 1357 C C . LEU A 1 183 ? -2.341 1.047 11.833 1.00 96.62 183 LEU A C 1
ATOM 1359 O O . LEU A 1 183 ? -1.797 1.932 11.172 1.00 96.62 183 LEU A O 1
ATOM 1363 N N . GLY A 1 184 ? -2.646 -0.145 11.321 1.00 96.88 184 GLY A N 1
ATOM 1364 C CA . GLY A 1 184 ? -2.286 -0.554 9.964 1.00 96.88 184 GLY A CA 1
ATOM 1365 C C . GLY A 1 184 ? -3.429 -1.253 9.238 1.00 96.88 184 GLY A C 1
ATOM 1366 O O . GLY A 1 184 ? -4.108 -2.086 9.826 1.00 96.88 184 GLY A O 1
ATOM 1367 N N . VAL A 1 185 ? -3.633 -0.938 7.959 1.00 97.19 185 VAL A N 1
ATOM 1368 C CA . VAL A 1 185 ? -4.695 -1.529 7.130 1.00 97.19 185 VAL A CA 1
ATOM 1369 C C . VAL A 1 185 ? -4.277 -1.622 5.662 1.00 97.19 185 VAL A C 1
ATOM 1371 O O . VAL A 1 185 ? -3.467 -0.822 5.186 1.00 97.19 185 VAL A O 1
ATOM 1374 N N . ARG A 1 186 ? -4.825 -2.587 4.920 1.00 96.19 186 ARG A N 1
ATOM 1375 C CA . ARG A 1 186 ? -4.615 -2.727 3.476 1.00 96.19 186 ARG A CA 1
ATOM 1376 C C . ARG A 1 186 ? -5.822 -2.196 2.705 1.00 96.19 186 ARG A C 1
ATOM 1378 O O . ARG A 1 186 ? -6.959 -2.326 3.146 1.00 96.19 186 ARG A O 1
ATOM 1385 N N . LEU A 1 187 ? -5.571 -1.584 1.547 1.00 93.88 187 LEU A N 1
ATOM 1386 C CA . LEU A 1 187 ? -6.620 -1.189 0.605 1.00 93.88 187 LEU A CA 1
ATOM 1387 C C . LEU A 1 187 ? -6.544 -2.012 -0.690 1.00 93.88 187 LEU A C 1
ATOM 1389 O O . LEU A 1 187 ? -5.435 -2.317 -1.138 1.00 93.88 187 LEU A O 1
ATOM 1393 N N . PRO A 1 188 ? -7.695 -2.313 -1.324 1.00 93.06 188 PRO A N 1
ATOM 1394 C CA . PRO A 1 188 ? -9.056 -1.991 -0.869 1.00 93.06 188 PRO A CA 1
ATOM 1395 C C . PRO A 1 188 ? -9.442 -2.752 0.413 1.00 93.06 188 PRO A C 1
ATOM 1397 O O . PRO A 1 188 ? -8.881 -3.806 0.690 1.00 93.06 188 PRO A O 1
ATOM 1400 N N . LEU A 1 189 ? -10.375 -2.205 1.205 1.00 92.94 189 LEU A N 1
ATOM 1401 C CA . LEU A 1 189 ? -10.862 -2.864 2.425 1.00 92.94 189 LEU A CA 1
ATOM 1402 C C . LEU A 1 189 ? -11.683 -4.107 2.047 1.00 92.94 189 LEU A C 1
ATOM 1404 O O . LEU A 1 189 ? -12.893 -4.030 1.830 1.00 92.94 189 LEU A O 1
ATOM 1408 N N . GLU A 1 190 ? -11.024 -5.255 1.920 1.00 90.00 190 GLU A N 1
ATOM 1409 C CA . GLU A 1 190 ? -11.666 -6.502 1.501 1.00 90.00 190 GLU A CA 1
ATOM 1410 C C . GLU A 1 190 ? -12.800 -6.893 2.455 1.00 90.00 190 GLU A C 1
ATOM 1412 O O . GLU A 1 190 ? -12.642 -6.886 3.675 1.00 90.00 190 GLU A O 1
ATOM 1417 N N . GLY A 1 191 ? -13.972 -7.212 1.900 1.00 87.56 191 GLY A N 1
ATOM 1418 C CA . GLY A 1 191 ? -15.146 -7.594 2.688 1.00 87.56 191 GLY A CA 1
ATOM 1419 C C . GLY A 1 191 ? -15.752 -6.470 3.538 1.00 87.56 191 GLY A C 1
ATOM 1420 O O . GLY A 1 191 ? -16.629 -6.749 4.355 1.00 87.56 191 GLY A O 1
ATOM 1421 N N . TRP A 1 192 ? -15.313 -5.215 3.380 1.00 90.88 192 TRP A N 1
ATOM 1422 C CA . TRP A 1 192 ? -15.927 -4.077 4.061 1.00 90.88 192 TRP A CA 1
ATOM 1423 C C . TRP A 1 192 ? -17.326 -3.812 3.517 1.00 90.88 192 TRP A C 1
ATOM 1425 O O . TRP A 1 192 ? -17.520 -3.562 2.326 1.00 90.88 192 TRP A O 1
ATOM 1435 N N . VAL A 1 193 ? -18.303 -3.814 4.417 1.00 80.44 193 VAL A N 1
ATOM 1436 C CA . VAL A 1 193 ? -19.676 -3.413 4.129 1.00 80.44 193 VAL A CA 1
ATOM 1437 C C . VAL A 1 193 ? -19.994 -2.264 5.068 1.00 80.44 193 VAL A C 1
ATOM 1439 O O . VAL A 1 193 ? -19.954 -2.439 6.283 1.00 80.44 193 VAL A O 1
ATOM 1442 N N . SER A 1 194 ? -20.300 -1.082 4.526 1.00 70.94 194 SER A N 1
ATOM 1443 C CA . SER A 1 194 ? -20.725 0.031 5.371 1.00 70.94 194 SER A CA 1
ATOM 1444 C C . SER A 1 194 ? -22.071 -0.333 6.003 1.00 70.94 194 SER A C 1
ATOM 1446 O O . SER A 1 194 ? -23.074 -0.451 5.291 1.00 70.94 194 SER A O 1
ATOM 1448 N N . SER A 1 195 ? -22.111 -0.515 7.319 1.00 54.88 195 SER A N 1
ATOM 1449 C CA . SER A 1 195 ? -23.371 -0.528 8.061 1.00 54.88 195 SER A CA 1
ATOM 1450 C C . SER A 1 195 ? -24.007 0.854 7.900 1.00 54.88 195 SER A C 1
ATOM 1452 O O . SER A 1 195 ? -23.437 1.840 8.365 1.00 54.88 195 SER A O 1
ATOM 1454 N N . ARG A 1 196 ? -25.104 0.931 7.140 1.00 46.72 196 ARG A N 1
ATOM 1455 C CA . ARG A 1 196 ? -25.912 2.151 7.010 1.00 46.72 196 ARG A CA 1
ATOM 1456 C C . ARG A 1 196 ? -26.718 2.390 8.274 1.00 46.72 196 ARG A C 1
ATOM 1458 O O . ARG A 1 196 ? -27.160 1.376 8.858 1.00 46.72 196 ARG A O 1
#

pLDDT: mean 89.19, std 12.42, range [34.12, 97.94]

Sequence (196 aa):
MSPLLLVLAACFTPADQTPGWKAFPLEHGPALAAGPELEQFRAGEKAHIVDRSPGLLVEEHAEGLSTRYSIAAGDGAQSFTLDFASPLRGAQVDVEAEAGLSRFRLSTARVNGSHVSGRWNVPGVRRVEVVVHHHLRGRPAVTGLAVERLAVVPAPGASPGTLYVLHPGGLRLELCDAPGRVLGVRLPLEGWVSSR

Foldseek 3Di:
DDDPPPPPFDKDFDPDLDFFKDKAFQPPHFPKDWDQPWAKDAAPAWAWEWEFDPPQFPDWDDDPQKIKTKGFQDAQWFKKKWFWPFFLQFWWKWKWWDAPPDIDTQDIGGTGGGMDMGGDPDGRGGIMMIMTRHPPHDHIHTDTMIIIGGGRDPQPLRDHRMMMTGNHHPDGIMMTRDPPDRGYHYPPRPRDDRPD

Solvent-accessible surface area (backbone atoms only — not comparable to full-atom values): 11160 Å² total; per-residue (Å²): 136,81,81,82,77,81,76,74,65,67,63,46,65,62,89,78,61,64,59,43,70,44,82,44,78,41,89,87,60,68,47,61,38,58,57,91,89,45,39,26,43,40,39,87,38,64,20,45,33,41,37,47,52,82,77,34,62,68,46,79,46,81,55,93,52,31,38,39,37,36,30,54,47,41,86,54,37,37,35,41,40,42,31,34,76,54,59,49,71,52,25,45,36,40,32,35,38,31,34,87,95,45,74,46,78,71,48,73,47,68,37,50,54,36,69,49,71,52,69,56,87,66,78,68,35,46,36,36,39,39,35,40,40,38,74,100,54,74,82,84,45,79,74,46,55,38,37,34,24,61,35,61,66,93,54,76,69,60,53,73,57,22,40,36,38,50,37,88,43,99,58,86,64,48,34,28,50,39,77,89,63,75,35,34,36,57,35,69,64,79,83,67,70,61,72,126

Secondary structure (DSSP, 8-state):
-----------B--S---SEEEEEE-SS---EE--TTS-EEETTSEEEEEE--GGGEEEEEEETTEEEEEEE--TTEEEEEEEESS--TTEEEEEEEEETTEEEEEEEEEE-SSEEEEE---TTEEEEEEEEE-TTSPPP-EEEEEEEEEEE---TTPPTTEEEEEE-SSS---BEE-TTPPPEEEES-TT-----

Mean predicted aligned error: 6.64 Å

Nearest PDB structures (foldseek):
  8ayr-assembly2_B  TM=6.904E-01  e=3.821E-02  Akkermansia muciniphila
  4w8j-assembly1_A-2  TM=3.364E-01  e=1.321E-02  Bacillus thuringiensis serovar kurstaki str. HD73
  1ux7-assembly1_A  TM=3.029E-01  e=2.778E-02  Paenibacillus polymyxa
  2dck-assembly1_A  TM=2.837E-01  e=1.880E-01  Bacillus sp. 41M-1
  2dcj-assembly1_B  TM=2.932E-01  e=2.727E-01  Bacillus sp. 41M-1

Radius of gyration: 20.79 Å; Cα contacts (8 Å, |Δi|>4): 453; chains: 1; bounding box: 47×40×73 Å